Protein AF-A0A6G2J7N5-F1 (afdb_monomer_lite)

Secondary structure (DSSP, 8-state):
-HHHHGGGTEEEE-HHHHSSSS-TT-HHHHHHHHHHH-EEEEEGGGTEEEEE----SEEEEEEEE-TT-S-EEEEEEEEEEEES--TTHHHHHHHHHHHTTTSSSEEEEEE--GGGGTT--SSB-SSSB-HHHHHHHHH-SEEEE---TTSS--HHHHHHHHHHHHHHHHHTTT------TT--TTSTTPPPP-SSEEEHHHHHHHHHHHHHHTT-

pLDDT: mean 91.53, std 5.87, range [60.84, 97.69]

Radius of gyration: 18.11 Å; chains: 1; bounding box: 40×36×51 Å

Foldseek 3Di:
DCVQCVVVQKDKDFPDLLPDPQHPQGPVQSVVVLVQQWDWDQDVVVRDTDTDHQPAGIWIWHWDDDVPDPDTHIDTAETEHEDQAPPPVLVSLLVSLQRCVPPLHFREYEYQLNCLVPPARPAAEPVDGHPSVVSQQVRHQAYAHFHDPPPPDDPVVLVVVCNVVVVVCVVVQLDDPLDQSRHPCVRPRDYHDDNRYGHPSSVVSVSSVSVVVVVD

Sequence (216 aa):
MNAVLKKENILICSLREIDTARPIVGIEHKKDILKFIRVPFPNDCAQDYRLYMPDTNLFVLYKQGRHGSNVYRWLVLGIVSCKTSFHARETESTFWALVLKSYPMRVVMATEDKNRYKTRTELGTCEKPTAARHRLEAFMDRVYIIKKYGNGHNMMADISKFHDVFETMQSRGYRSQNTQIFDEWHTPTHAGYCNKIKPFDDLISDIMLWKLERTQ

Structure (mmCIF, N/CA/C/O backbone):
data_AF-A0A6G2J7N5-F1
#
_entry.id   AF-A0A6G2J7N5-F1
#
loop_
_atom_site.group_PDB
_atom_site.id
_atom_site.type_symbol
_atom_site.label_atom_id
_atom_site.label_alt_id
_atom_site.label_comp_id
_atom_site.label_asym_id
_atom_site.label_entity_id
_atom_site.label_seq_id
_atom_site.pdbx_PDB_ins_code
_atom_site.Cartn_x
_atom_site.Cartn_y
_atom_site.Cartn_z
_atom_site.occupancy
_atom_site.B_iso_or_equiv
_atom_site.auth_seq_id
_atom_site.auth_comp_id
_atom_site.auth_asym_id
_atom_site.auth_atom_id
_atom_site.pdbx_PDB_model_num
ATOM 1 N N . MET A 1 1 ? -1.769 10.676 -3.350 1.00 89.50 1 MET A N 1
ATOM 2 C CA . MET A 1 1 ? -2.796 9.930 -2.580 1.00 89.50 1 MET A CA 1
ATOM 3 C C . MET A 1 1 ? -3.589 10.811 -1.611 1.00 89.50 1 MET A C 1
ATOM 5 O O . MET A 1 1 ? -4.768 11.007 -1.861 1.00 89.50 1 MET A O 1
ATOM 9 N N . ASN A 1 2 ? -2.991 11.391 -0.554 1.00 94.38 2 ASN A N 1
ATOM 10 C CA . ASN A 1 2 ? -3.735 12.206 0.434 1.00 94.38 2 ASN A CA 1
ATOM 11 C C . ASN A 1 2 ? -4.523 13.390 -0.161 1.00 94.38 2 ASN A C 1
ATOM 13 O O . ASN A 1 2 ? -5.556 13.753 0.390 1.00 94.38 2 ASN A O 1
ATOM 17 N N . ALA A 1 3 ? -4.065 13.967 -1.279 1.00 91.38 3 ALA A N 1
ATOM 18 C CA . ALA A 1 3 ? -4.787 15.018 -2.007 1.00 91.38 3 ALA A CA 1
ATOM 19 C C . ALA A 1 3 ? -6.195 14.587 -2.470 1.00 91.38 3 ALA A C 1
ATOM 21 O O . ALA A 1 3 ? -7.098 15.411 -2.557 1.00 91.38 3 ALA A O 1
ATOM 22 N N . VAL A 1 4 ? -6.383 13.290 -2.719 1.00 91.69 4 VAL A N 1
ATOM 23 C CA . VAL A 1 4 ? -7.646 12.702 -3.180 1.00 91.69 4 VAL A CA 1
ATOM 24 C C . VAL A 1 4 ? -8.401 12.084 -1.999 1.00 91.69 4 VAL A C 1
ATOM 26 O O . VAL A 1 4 ? -9.552 12.415 -1.737 1.00 91.69 4 VAL A O 1
ATOM 29 N N . LEU A 1 5 ? -7.718 11.242 -1.220 1.00 94.19 5 LEU A N 1
ATOM 30 C CA . LEU A 1 5 ? -8.338 10.353 -0.231 1.00 94.19 5 LEU A CA 1
ATOM 31 C C . LEU A 1 5 ? -8.821 11.041 1.058 1.00 94.19 5 LEU A C 1
ATOM 33 O O . LEU A 1 5 ? -9.704 10.514 1.735 1.00 94.19 5 LEU A O 1
ATOM 37 N N . LYS A 1 6 ? -8.306 12.232 1.396 1.00 93.12 6 LYS A N 1
ATOM 38 C CA . LYS A 1 6 ? -8.742 12.956 2.605 1.00 93.12 6 LYS A CA 1
ATOM 39 C C . LYS A 1 6 ? -10.227 13.321 2.575 1.00 93.12 6 LYS A C 1
ATOM 41 O O . LYS A 1 6 ? -10.871 13.268 3.620 1.00 93.12 6 LYS A O 1
ATOM 46 N N . LYS A 1 7 ? -10.773 13.641 1.393 1.00 90.44 7 LYS A N 1
ATOM 47 C CA . LYS A 1 7 ? -12.211 13.916 1.203 1.00 90.44 7 LYS A CA 1
ATOM 48 C C . LYS A 1 7 ? -13.077 12.702 1.555 1.00 90.44 7 LYS A C 1
ATOM 50 O O . LYS A 1 7 ? -14.207 12.852 1.998 1.00 90.44 7 LYS A O 1
ATOM 55 N N . GLU A 1 8 ? -12.500 11.510 1.449 1.00 92.50 8 GLU A N 1
ATOM 56 C CA . GLU A 1 8 ? -13.139 10.231 1.742 1.00 92.50 8 GLU A CA 1
ATOM 57 C C . GLU A 1 8 ? -12.904 9.744 3.180 1.00 92.50 8 GLU A C 1
ATOM 59 O O . GLU A 1 8 ? -13.160 8.575 3.486 1.00 92.50 8 GLU A O 1
ATOM 64 N N . ASN A 1 9 ? -12.445 10.625 4.079 1.00 94.12 9 ASN A N 1
ATOM 65 C CA . ASN A 1 9 ? -12.070 10.303 5.460 1.00 94.12 9 ASN A CA 1
ATOM 66 C C . ASN A 1 9 ? -10.938 9.267 5.566 1.00 94.12 9 ASN A C 1
ATOM 68 O O . ASN A 1 9 ? -10.820 8.570 6.577 1.00 94.12 9 ASN A O 1
ATOM 72 N N . ILE A 1 10 ? -10.096 9.164 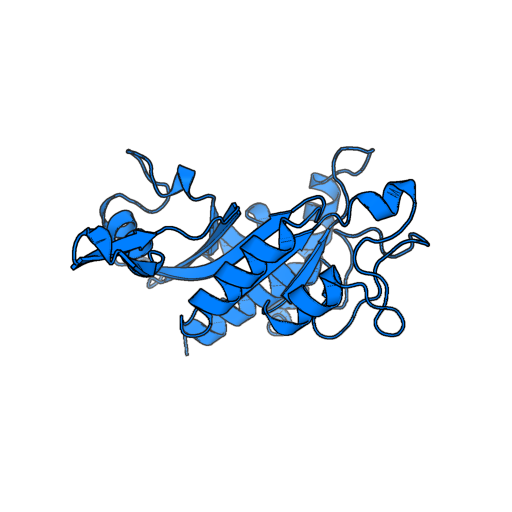4.536 1.00 96.31 10 ILE A N 1
ATOM 73 C CA . ILE A 1 10 ? -8.924 8.292 4.526 1.00 96.31 10 ILE A CA 1
ATOM 74 C C . ILE A 1 10 ? -7.661 9.142 4.657 1.00 96.31 10 ILE A C 1
ATOM 76 O O . ILE A 1 10 ? -7.478 10.150 3.972 1.00 96.31 10 ILE A O 1
ATOM 80 N N . LEU A 1 11 ? -6.771 8.713 5.541 1.00 96.75 11 LEU A N 1
ATOM 81 C CA . LEU A 1 11 ? -5.478 9.323 5.788 1.00 96.75 11 LEU A CA 1
ATOM 82 C C . LEU A 1 11 ? -4.382 8.291 5.548 1.00 96.75 11 LEU A C 1
ATOM 84 O O . LEU A 1 11 ? -4.391 7.222 6.149 1.00 96.75 11 LEU A O 1
ATOM 88 N N . ILE A 1 12 ? -3.414 8.640 4.709 1.00 96.44 12 ILE A N 1
ATOM 89 C CA . ILE A 1 12 ? -2.177 7.879 4.567 1.00 96.44 12 ILE A CA 1
ATOM 90 C C . ILE A 1 12 ? -1.072 8.604 5.322 1.00 96.44 12 ILE A C 1
ATOM 92 O O . ILE A 1 12 ? -0.819 9.780 5.052 1.00 96.44 12 ILE A O 1
ATOM 96 N N . CYS A 1 13 ? -0.415 7.924 6.253 1.00 95.38 13 CYS A N 1
ATOM 97 C CA . CYS A 1 13 ? 0.647 8.513 7.064 1.00 95.38 13 CYS A CA 1
ATOM 98 C C . CYS A 1 13 ? 1.715 7.484 7.438 1.00 95.38 13 CYS A C 1
ATOM 100 O O . CYS A 1 13 ? 1.483 6.277 7.442 1.00 95.38 13 CYS A O 1
ATOM 102 N N . SER A 1 14 ? 2.913 7.969 7.730 1.00 93.81 14 SER A N 1
ATOM 103 C CA . SER A 1 14 ? 4.022 7.161 8.224 1.00 93.81 14 SER A CA 1
ATOM 104 C C . SER A 1 14 ? 3.865 6.827 9.706 1.00 93.81 14 SER A C 1
ATOM 106 O O . SER A 1 14 ? 3.139 7.495 10.447 1.00 93.81 14 SER A O 1
ATOM 108 N N . LEU A 1 15 ? 4.634 5.839 10.176 1.00 90.19 15 LEU A N 1
ATOM 109 C CA . LEU A 1 15 ? 4.701 5.528 11.604 1.00 90.19 15 LEU A CA 1
ATOM 110 C C . LEU A 1 15 ? 5.101 6.747 12.442 1.00 90.19 15 LEU A C 1
ATOM 112 O O . LEU A 1 15 ? 4.556 6.940 13.518 1.00 90.19 15 LEU A O 1
ATOM 116 N N . ARG A 1 16 ? 6.011 7.596 11.950 1.00 90.94 16 ARG A N 1
ATOM 117 C CA . ARG A 1 16 ? 6.488 8.783 12.684 1.00 90.94 16 ARG A CA 1
ATOM 118 C C . ARG A 1 16 ? 5.379 9.805 12.938 1.00 90.94 16 ARG A C 1
ATOM 120 O O . ARG A 1 16 ? 5.390 10.484 13.958 1.00 90.94 16 ARG A O 1
ATOM 127 N N . GLU A 1 17 ? 4.417 9.908 12.026 1.00 92.81 17 GLU A N 1
ATOM 128 C CA . GLU A 1 17 ? 3.268 10.812 12.161 1.00 92.81 17 GLU A CA 1
ATOM 129 C C . GLU A 1 17 ? 2.210 10.278 13.142 1.00 92.81 17 GLU A C 1
ATOM 131 O O . GLU A 1 17 ? 1.428 11.053 13.702 1.00 92.81 17 GLU A O 1
ATOM 136 N N . ILE A 1 18 ? 2.194 8.962 13.373 1.00 91.56 18 ILE A N 1
ATOM 137 C CA . ILE A 1 18 ? 1.343 8.298 14.370 1.00 91.56 18 ILE A CA 1
ATOM 138 C C . ILE A 1 18 ? 2.050 8.256 15.730 1.00 91.56 18 ILE A C 1
ATOM 140 O O . ILE A 1 18 ? 1.441 8.524 16.763 1.00 91.56 18 ILE A O 1
ATOM 144 N N . ASP A 1 19 ? 3.342 7.939 15.755 1.00 90.12 19 ASP A N 1
ATOM 145 C CA . ASP A 1 19 ? 4.139 7.755 16.962 1.00 90.12 19 ASP A CA 1
ATOM 146 C C . ASP A 1 19 ? 4.927 9.010 17.344 1.00 90.12 19 ASP A C 1
ATOM 148 O O . ASP A 1 19 ? 6.145 9.019 17.481 1.00 90.12 19 ASP A O 1
ATOM 152 N N . THR A 1 20 ? 4.191 10.103 17.530 1.00 90.44 20 THR A N 1
ATOM 153 C CA . THR A 1 20 ? 4.721 11.378 18.026 1.00 90.44 20 THR A CA 1
ATOM 154 C C . THR A 1 20 ? 3.928 11.848 19.249 1.00 90.44 20 THR A C 1
ATOM 156 O O . THR A 1 20 ? 2.928 11.228 19.628 1.00 90.44 20 THR A O 1
ATOM 159 N N . ALA A 1 21 ? 4.385 12.923 19.897 1.00 79.44 21 ALA A N 1
ATOM 160 C CA . ALA A 1 21 ? 3.710 13.557 21.032 1.00 79.44 21 ALA A CA 1
ATOM 161 C C . ALA A 1 21 ? 2.388 14.236 20.628 1.00 79.44 21 ALA A C 1
ATOM 163 O O . ALA A 1 21 ? 1.471 14.341 21.438 1.00 79.44 21 ALA A O 1
ATOM 164 N N . ARG A 1 22 ? 2.276 14.677 19.368 1.00 88.00 22 ARG A N 1
ATOM 165 C CA . ARG A 1 22 ? 1.063 15.281 18.789 1.00 88.00 22 ARG A CA 1
ATOM 166 C C . ARG A 1 22 ? 0.649 14.518 17.528 1.00 88.00 22 ARG A C 1
ATOM 168 O O . ARG A 1 22 ? 0.921 14.981 16.422 1.00 88.00 22 ARG A O 1
ATOM 175 N N . PRO A 1 23 ? 0.086 13.309 17.679 1.00 89.62 23 PRO A N 1
ATOM 176 C CA . PRO A 1 23 ? -0.188 12.429 16.552 1.00 89.62 23 PRO A CA 1
ATOM 177 C C . PRO A 1 23 ? -1.324 12.971 15.687 1.00 89.62 23 PRO A C 1
ATOM 179 O O . PRO A 1 23 ? -2.323 13.474 16.205 1.00 89.62 23 PRO A O 1
ATOM 182 N N . ILE A 1 24 ? -1.212 12.798 14.369 1.00 89.62 24 ILE A N 1
ATOM 183 C CA . ILE A 1 24 ? -2.221 13.263 13.396 1.00 89.62 24 ILE A CA 1
ATOM 184 C C . ILE A 1 24 ? -3.606 12.625 13.609 1.00 89.62 24 ILE A C 1
ATOM 186 O O . ILE A 1 24 ? -4.628 13.161 13.187 1.00 89.62 24 ILE A O 1
ATOM 190 N N . VAL A 1 25 ? -3.636 11.484 14.296 1.00 89.69 25 VAL A N 1
ATOM 191 C CA . VAL A 1 25 ? -4.839 10.715 14.629 1.00 89.69 25 VAL A CA 1
ATOM 192 C C . VAL A 1 25 ? -5.454 11.082 15.983 1.00 89.69 25 VAL A C 1
ATOM 194 O O . VAL A 1 25 ? -6.547 10.609 16.275 1.00 89.69 25 VAL A O 1
ATOM 197 N N . GLY A 1 26 ? -4.795 11.917 16.794 1.00 89.75 26 GLY A N 1
ATOM 198 C CA . GLY A 1 26 ? -5.176 12.200 18.184 1.00 89.75 26 GLY A CA 1
ATOM 199 C C . GLY A 1 26 ? -4.561 11.221 19.196 1.00 89.75 26 GLY A C 1
ATOM 200 O O . GLY A 1 26 ? -4.294 10.061 18.881 1.00 89.75 26 GLY A O 1
ATOM 201 N N . ILE A 1 27 ? -4.289 11.705 20.415 1.00 88.62 27 ILE A N 1
ATOM 202 C CA . ILE A 1 27 ? -3.550 10.956 21.454 1.00 88.62 27 ILE A CA 1
ATOM 203 C C . ILE A 1 27 ? -4.297 9.690 21.880 1.00 88.62 27 ILE A C 1
ATOM 205 O O . ILE A 1 27 ? -3.678 8.633 21.993 1.00 88.62 27 ILE A O 1
ATOM 209 N N . GLU A 1 28 ? -5.613 9.782 22.065 1.00 87.00 28 GLU A N 1
ATOM 210 C CA . GLU A 1 28 ? -6.434 8.637 22.474 1.00 87.00 28 GLU A CA 1
ATOM 211 C C . GLU A 1 28 ? -6.383 7.514 21.430 1.00 87.00 28 GLU A C 1
ATOM 213 O O . GLU A 1 28 ? -6.066 6.369 21.744 1.00 87.00 28 GLU A O 1
ATOM 218 N N . HIS A 1 29 ? -6.557 7.857 20.153 1.00 91.19 29 HIS A N 1
ATOM 219 C CA . HIS A 1 29 ? -6.585 6.876 19.068 1.00 91.19 29 HIS A CA 1
ATOM 220 C C . HIS A 1 29 ? -5.214 6.289 18.719 1.00 91.19 29 HIS A C 1
ATOM 222 O O . HIS A 1 29 ? -5.135 5.174 18.199 1.00 91.19 29 HIS A O 1
ATOM 228 N N . LYS A 1 30 ? -4.120 7.009 19.008 1.00 92.94 30 LYS A N 1
ATOM 229 C CA . LYS A 1 30 ? -2.751 6.511 18.808 1.00 92.94 30 LYS A CA 1
ATOM 230 C C . LYS A 1 30 ? -2.557 5.160 19.496 1.00 92.94 30 LYS A C 1
ATOM 232 O O . LYS A 1 30 ? -1.994 4.251 18.889 1.00 92.94 30 LYS A O 1
ATOM 237 N N . LYS A 1 31 ? -3.011 5.020 20.746 1.00 91.38 31 LYS A N 1
ATOM 238 C CA . LYS A 1 31 ? -2.822 3.788 21.528 1.00 91.38 31 LYS A CA 1
ATOM 239 C C . LYS A 1 31 ? -3.490 2.591 20.857 1.00 91.38 31 LYS A C 1
ATOM 241 O O . LYS A 1 31 ? -2.851 1.549 20.725 1.00 91.38 31 LYS A O 1
ATOM 246 N N . ASP A 1 32 ? -4.718 2.764 20.380 1.00 92.06 32 ASP A N 1
ATOM 247 C CA . ASP A 1 32 ? -5.481 1.701 19.719 1.00 92.06 32 ASP A CA 1
ATOM 248 C C . ASP A 1 32 ? -4.833 1.269 18.403 1.00 92.06 32 ASP A C 1
ATOM 250 O O . ASP A 1 32 ? -4.672 0.074 18.152 1.00 92.06 32 ASP A O 1
ATOM 254 N N . ILE A 1 33 ? -4.386 2.235 17.593 1.00 93.06 33 ILE A N 1
ATOM 255 C CA . ILE A 1 33 ? -3.693 1.955 16.331 1.00 93.06 33 ILE A CA 1
ATOM 256 C C . ILE A 1 33 ? -2.387 1.202 16.596 1.00 93.06 33 ILE A C 1
ATOM 258 O O . ILE A 1 33 ? -2.155 0.161 15.986 1.00 93.06 33 ILE A O 1
ATOM 262 N N . LEU A 1 34 ? -1.552 1.689 17.523 1.00 92.06 34 LEU A N 1
ATOM 263 C CA . LEU A 1 34 ? -0.277 1.045 17.851 1.00 92.06 34 LEU A CA 1
ATOM 264 C C . LEU A 1 34 ? -0.480 -0.362 18.426 1.00 92.06 34 LEU A C 1
ATOM 266 O O . LEU A 1 34 ? 0.283 -1.268 18.101 1.00 92.06 34 LEU A O 1
ATOM 270 N N . LYS A 1 35 ? -1.509 -0.566 19.254 1.00 91.31 35 LYS A N 1
ATOM 271 C CA . LYS A 1 35 ? -1.860 -1.891 19.775 1.00 91.31 35 LYS A CA 1
ATOM 272 C C . LYS A 1 35 ? -2.298 -2.837 18.655 1.00 91.31 35 LYS A C 1
ATOM 274 O O . LYS A 1 35 ? -1.926 -4.002 18.687 1.00 91.31 35 LYS A O 1
ATOM 279 N N . PHE A 1 36 ? -3.057 -2.341 17.678 1.00 91.81 36 PHE A N 1
ATOM 280 C CA . PHE A 1 36 ? -3.539 -3.139 16.553 1.00 91.81 36 PHE A CA 1
ATOM 281 C C . PHE A 1 36 ? -2.419 -3.571 15.596 1.00 91.81 36 PHE A C 1
ATOM 283 O O . PHE A 1 36 ? -2.452 -4.689 15.102 1.00 91.81 36 PHE A O 1
ATOM 290 N N . ILE A 1 37 ? -1.438 -2.711 15.315 1.00 90.31 37 ILE A N 1
ATOM 291 C CA . ILE A 1 37 ? -0.392 -2.995 14.310 1.00 90.31 37 ILE A CA 1
ATOM 292 C C . ILE A 1 37 ? 0.829 -3.734 14.866 1.00 90.31 37 ILE A C 1
ATOM 294 O O . ILE A 1 37 ? 1.635 -4.242 14.090 1.00 90.31 37 ILE A O 1
ATOM 298 N N . ARG A 1 38 ? 1.000 -3.767 16.191 1.00 92.50 38 ARG A N 1
ATOM 299 C CA . ARG A 1 38 ? 2.105 -4.488 16.824 1.00 92.50 38 ARG A CA 1
ATOM 300 C C . ARG A 1 38 ? 1.862 -5.988 16.780 1.00 92.50 38 ARG A C 1
ATOM 302 O O . ARG A 1 38 ? 0.774 -6.465 17.098 1.00 92.50 38 ARG A O 1
ATOM 309 N N . VAL A 1 39 ? 2.913 -6.723 16.449 1.00 92.12 39 VAL A N 1
ATOM 310 C CA . VAL A 1 39 ? 2.894 -8.182 16.384 1.00 92.12 39 VAL A CA 1
ATOM 311 C C . VAL A 1 39 ? 3.722 -8.748 17.537 1.00 92.12 39 VAL A C 1
ATOM 313 O O . VAL A 1 39 ? 4.861 -8.311 17.725 1.00 92.12 39 VAL A O 1
ATOM 316 N N . PRO A 1 40 ? 3.191 -9.706 18.312 1.00 92.94 40 PRO A N 1
ATOM 317 C CA . PRO A 1 40 ? 3.973 -10.413 19.314 1.00 92.94 40 PRO A CA 1
ATOM 318 C C . PRO A 1 40 ? 4.919 -11.417 18.649 1.00 92.94 40 PRO A C 1
ATOM 320 O O . PRO A 1 40 ? 4.490 -12.263 17.869 1.00 92.94 40 PRO A O 1
ATOM 323 N N . PHE A 1 41 ? 6.196 -11.353 19.005 1.00 92.50 41 PHE A N 1
ATOM 324 C CA . PHE A 1 41 ? 7.192 -12.365 18.670 1.00 92.50 41 PHE A CA 1
ATOM 325 C C . PHE A 1 41 ? 7.719 -13.022 19.941 1.00 92.50 41 PHE A C 1
ATOM 327 O O . PHE A 1 41 ? 7.913 -12.319 20.940 1.00 92.50 41 PHE A O 1
ATOM 334 N N . PRO A 1 42 ? 7.955 -14.344 19.914 1.00 93.81 42 PRO A N 1
ATOM 335 C CA . PRO A 1 42 ? 8.567 -15.037 21.033 1.00 93.81 42 PRO A CA 1
ATOM 336 C C . PRO A 1 42 ? 9.981 -14.502 21.270 1.00 93.81 42 PRO A C 1
ATOM 338 O O . PRO A 1 42 ? 10.725 -14.204 20.333 1.00 93.81 42 PRO A O 1
ATOM 341 N N . ASN A 1 43 ? 10.336 -14.363 22.540 1.00 93.56 43 ASN A N 1
ATOM 342 C CA . ASN A 1 43 ? 11.666 -13.999 22.992 1.00 93.56 43 ASN A CA 1
ATOM 343 C C . ASN A 1 43 ? 12.122 -15.045 24.012 1.00 93.56 43 ASN A C 1
ATOM 345 O O . ASN A 1 43 ? 12.078 -14.842 25.228 1.00 93.56 43 ASN A O 1
ATOM 349 N N . ASP A 1 44 ? 12.557 -16.184 23.476 1.00 93.00 44 ASP A N 1
ATOM 350 C CA . ASP A 1 44 ? 12.859 -17.397 24.239 1.00 93.00 44 ASP A CA 1
ATOM 351 C C . ASP A 1 44 ? 13.876 -17.152 25.360 1.00 93.00 44 ASP A C 1
ATOM 353 O O . ASP A 1 44 ? 13.748 -17.708 26.449 1.00 93.00 44 ASP A O 1
ATOM 357 N N . CYS A 1 45 ? 14.842 -16.254 25.139 1.00 93.00 45 CYS A N 1
ATOM 358 C CA . CYS A 1 45 ? 15.857 -15.908 26.133 1.00 93.00 45 CYS A CA 1
ATOM 359 C C . CYS A 1 45 ? 15.278 -15.296 27.415 1.00 93.00 45 CYS A C 1
ATOM 361 O O . CYS A 1 45 ? 15.838 -15.512 28.485 1.00 93.00 45 CYS A O 1
ATOM 363 N N . ALA A 1 46 ? 14.193 -14.521 27.320 1.00 93.00 46 ALA A N 1
ATOM 364 C CA . ALA A 1 46 ? 13.528 -13.938 28.489 1.00 93.00 46 ALA A CA 1
ATOM 365 C C . ALA A 1 46 ? 12.224 -14.662 28.853 1.00 93.00 46 ALA A C 1
ATOM 367 O O . ALA A 1 46 ? 11.529 -14.222 29.765 1.00 93.00 46 ALA A O 1
ATOM 368 N N . GLN A 1 47 ? 11.897 -15.751 28.145 1.00 93.06 47 GLN A N 1
ATOM 369 C CA . GLN A 1 47 ? 10.656 -16.511 28.305 1.00 93.06 47 GLN A CA 1
ATOM 370 C C . GLN A 1 47 ? 9.395 -15.628 28.220 1.00 93.06 47 GLN A C 1
ATOM 372 O O . GLN A 1 47 ? 8.411 -15.858 28.922 1.00 93.06 47 GLN A O 1
ATOM 377 N N . ASP A 1 48 ? 9.424 -14.607 27.359 1.00 95.38 48 ASP A N 1
ATOM 378 C CA . ASP A 1 48 ? 8.327 -13.659 27.164 1.00 95.38 48 ASP A CA 1
ATOM 379 C C . ASP A 1 48 ? 8.025 -13.417 25.676 1.00 95.38 48 ASP A C 1
ATOM 381 O O . ASP A 1 48 ? 8.565 -14.072 24.780 1.00 95.38 48 ASP A O 1
ATOM 385 N N . TYR A 1 49 ? 7.114 -12.478 25.414 1.00 93.69 49 TYR A N 1
ATOM 386 C CA . TYR A 1 49 ? 6.825 -11.985 24.073 1.00 93.69 49 TYR A CA 1
ATOM 387 C C . TYR A 1 49 ? 7.200 -10.516 23.967 1.00 93.69 49 TYR A C 1
ATOM 389 O O . TYR A 1 49 ? 6.860 -9.701 24.828 1.00 93.69 49 TYR A O 1
ATOM 397 N N . ARG A 1 50 ? 7.815 -10.152 22.844 1.00 93.06 50 ARG A N 1
ATOM 398 C CA . ARG A 1 50 ? 8.101 -8.761 22.498 1.00 93.06 50 ARG A CA 1
ATOM 399 C C . ARG A 1 50 ? 7.210 -8.305 21.361 1.00 93.06 50 ARG A C 1
ATOM 401 O O . ARG A 1 50 ? 6.981 -9.026 20.396 1.00 93.06 50 ARG A O 1
ATOM 408 N N . LEU A 1 51 ? 6.700 -7.086 21.486 1.00 91.94 51 LEU A N 1
ATOM 409 C CA . LEU A 1 51 ? 5.865 -6.471 20.466 1.00 91.94 51 LEU A CA 1
ATOM 410 C C . LEU A 1 51 ? 6.742 -5.741 19.453 1.00 91.94 51 LEU A C 1
ATOM 412 O O . LEU A 1 51 ? 7.405 -4.763 19.798 1.00 91.94 51 LEU A O 1
ATOM 416 N N . TYR A 1 52 ? 6.694 -6.185 18.204 1.00 91.00 52 TYR A N 1
ATOM 417 C CA . TYR A 1 52 ? 7.412 -5.565 17.101 1.00 91.00 52 TYR A CA 1
ATOM 418 C C . TYR A 1 52 ? 6.466 -4.810 16.179 1.00 91.00 52 TYR A C 1
ATOM 420 O O . TYR A 1 52 ? 5.306 -5.178 15.983 1.00 91.00 52 TYR A O 1
ATOM 428 N N . MET A 1 53 ? 6.991 -3.727 15.621 1.00 87.88 53 MET A N 1
ATOM 429 C CA . MET A 1 53 ? 6.343 -2.966 14.567 1.00 87.88 53 MET A CA 1
ATOM 430 C C . MET A 1 53 ? 6.789 -3.517 13.216 1.00 87.88 53 MET A C 1
ATOM 432 O O . MET A 1 53 ? 7.980 -3.793 13.060 1.00 87.88 53 MET A O 1
ATOM 436 N N . PRO A 1 54 ? 5.885 -3.629 12.235 1.00 86.69 54 PRO A N 1
ATOM 437 C CA . PRO A 1 54 ? 6.290 -4.027 10.904 1.00 86.69 54 PRO A CA 1
ATOM 438 C C . PRO A 1 54 ? 7.167 -2.935 10.265 1.00 86.69 54 PRO A C 1
ATOM 440 O O . PRO A 1 54 ? 6.824 -1.749 10.350 1.00 86.69 54 PRO A O 1
ATOM 443 N N . ASP A 1 55 ? 8.283 -3.321 9.627 1.00 75.25 55 ASP A N 1
ATOM 444 C CA . ASP A 1 55 ? 9.152 -2.402 8.867 1.00 75.25 55 ASP A CA 1
ATOM 445 C C . ASP A 1 55 ? 8.402 -1.919 7.629 1.00 75.25 55 ASP A C 1
ATOM 447 O O . ASP A 1 55 ? 8.342 -2.574 6.584 1.00 75.25 55 ASP A O 1
ATOM 451 N N . THR A 1 56 ? 7.706 -0.803 7.800 1.00 70.81 56 THR A N 1
ATOM 452 C CA . THR A 1 56 ? 6.674 -0.354 6.878 1.00 70.81 56 THR A CA 1
ATOM 453 C C . THR A 1 56 ? 6.747 1.143 6.691 1.00 70.81 56 THR A C 1
ATOM 455 O O . THR A 1 56 ? 7.105 1.907 7.589 1.00 70.81 56 THR A O 1
ATOM 458 N N . ASN A 1 57 ? 6.427 1.571 5.474 1.00 78.81 57 ASN A N 1
ATOM 459 C CA . ASN A 1 57 ? 6.599 2.960 5.089 1.00 78.81 57 ASN A CA 1
ATOM 460 C C . ASN A 1 57 ? 5.358 3.789 5.418 1.00 78.81 57 ASN A C 1
ATOM 462 O O . ASN A 1 57 ? 5.497 4.882 5.968 1.00 78.81 57 ASN A O 1
ATOM 466 N N . LEU A 1 58 ? 4.162 3.287 5.092 1.00 95.62 58 LEU A N 1
ATOM 467 C CA . LEU A 1 58 ? 2.913 4.034 5.223 1.00 95.62 58 LEU A CA 1
ATOM 468 C C . LEU A 1 58 ? 1.759 3.145 5.703 1.00 95.62 58 LEU A C 1
ATOM 470 O O . LEU A 1 58 ? 1.599 2.013 5.252 1.00 95.62 58 LEU A O 1
ATOM 474 N N . PHE A 1 59 ? 0.908 3.710 6.552 1.00 95.88 59 PHE A N 1
ATOM 475 C CA . PHE A 1 59 ? -0.372 3.155 6.975 1.00 95.88 59 PHE A CA 1
ATOM 476 C C . PHE A 1 59 ? -1.509 3.856 6.241 1.00 95.88 59 PHE A C 1
ATOM 478 O O . PHE A 1 59 ? -1.473 5.072 6.054 1.00 95.88 59 PHE A O 1
ATOM 485 N N . VAL A 1 60 ? -2.535 3.095 5.869 1.00 97.38 60 VAL A N 1
ATOM 486 C CA . VAL A 1 60 ? -3.800 3.597 5.329 1.00 97.38 60 VAL A CA 1
ATOM 487 C C . VAL A 1 60 ? -4.843 3.519 6.433 1.00 97.38 60 VAL A C 1
ATOM 489 O O . VAL A 1 60 ? -5.251 2.431 6.844 1.00 97.38 60 VAL A O 1
ATOM 492 N N . LEU A 1 61 ? -5.267 4.678 6.924 1.00 96.88 61 LEU A N 1
ATOM 493 C CA . LEU A 1 61 ? -6.192 4.814 8.039 1.00 96.88 61 LEU A CA 1
ATOM 494 C C . LEU A 1 61 ? -7.526 5.375 7.557 1.00 96.88 61 LEU A C 1
ATOM 496 O O . LEU A 1 61 ? -7.560 6.332 6.790 1.00 96.88 61 LEU A O 1
ATOM 500 N N . TYR A 1 62 ? -8.627 4.824 8.048 1.00 96.25 62 TYR A N 1
ATOM 501 C CA . TYR A 1 62 ? -9.976 5.303 7.775 1.00 96.25 62 TYR A CA 1
ATOM 502 C C . TYR A 1 62 ? -10.618 5.836 9.051 1.00 96.25 62 TYR A C 1
ATOM 504 O O . TYR A 1 62 ? -10.753 5.114 10.041 1.00 96.25 62 TYR A O 1
ATOM 512 N N . LYS A 1 63 ? -11.018 7.108 9.023 1.00 94.44 63 LYS A N 1
ATOM 513 C CA . LYS A 1 63 ? -11.766 7.750 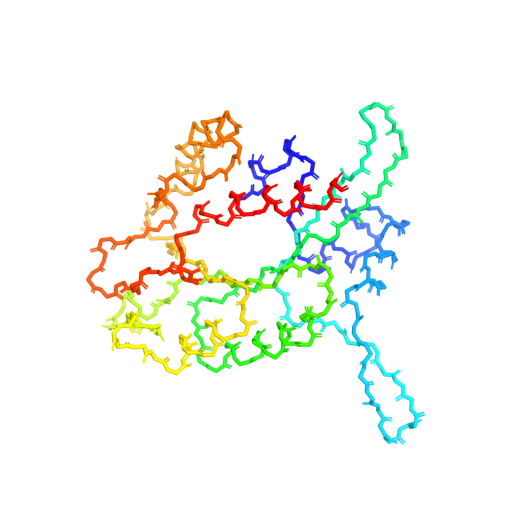10.100 1.00 94.44 63 LYS A CA 1
ATOM 514 C C . LYS A 1 63 ? -13.239 7.385 9.960 1.00 94.44 63 LYS A C 1
ATOM 516 O O . LYS A 1 63 ? -13.980 8.013 9.204 1.00 94.44 63 LYS A O 1
ATOM 521 N N . GLN A 1 64 ? -13.661 6.366 10.697 1.00 92.62 64 GLN A N 1
ATOM 522 C CA . GLN A 1 64 ? -15.053 5.949 10.748 1.00 92.62 64 GLN A CA 1
ATOM 523 C C . GLN A 1 64 ? -15.778 6.721 11.850 1.00 92.62 64 GLN A C 1
ATOM 525 O O . GLN A 1 64 ? -15.482 6.579 13.035 1.00 92.62 64 GLN A O 1
ATOM 530 N N . GLY A 1 65 ? -16.756 7.524 11.457 1.00 87.19 65 GLY A N 1
ATOM 531 C CA . GLY A 1 65 ? -17.622 8.258 12.367 1.00 87.19 65 GLY A CA 1
ATOM 532 C C . GLY A 1 65 ? -18.877 8.705 11.636 1.00 87.19 65 GLY A C 1
ATOM 533 O O . GLY A 1 65 ? -18.902 8.768 10.405 1.00 87.19 65 GLY A O 1
ATOM 534 N N . ARG A 1 66 ? -19.936 9.002 12.389 1.00 77.88 66 ARG A N 1
ATOM 535 C CA . ARG A 1 66 ? -21.150 9.577 11.807 1.00 77.88 66 ARG A CA 1
ATOM 536 C C . ARG A 1 66 ? -20.884 11.041 11.463 1.00 77.88 66 ARG A C 1
ATOM 538 O O . ARG A 1 66 ? -20.251 11.748 12.244 1.00 77.88 66 ARG A O 1
ATOM 545 N N . HIS A 1 67 ? -21.369 11.497 10.312 1.00 69.19 67 HIS A N 1
ATOM 546 C CA . HIS A 1 67 ? -21.250 12.902 9.926 1.00 69.19 67 HIS A CA 1
ATOM 547 C C . HIS A 1 67 ? -21.843 13.807 11.023 1.00 69.19 67 HIS A C 1
ATOM 549 O O . HIS A 1 67 ? -22.964 13.569 11.471 1.00 69.19 67 HIS A O 1
ATOM 555 N N . GLY A 1 68 ? -21.076 14.797 11.491 1.00 69.69 68 GLY A N 1
ATOM 556 C CA . GLY A 1 68 ? -21.465 15.691 12.592 1.00 69.69 68 GLY A CA 1
ATOM 557 C C . GLY A 1 68 ? -21.284 15.131 14.013 1.00 69.69 68 GLY A C 1
ATOM 558 O O . GLY A 1 68 ? -21.547 15.845 14.974 1.00 69.69 68 GLY A O 1
ATOM 559 N N . SER A 1 69 ? -20.819 13.887 14.172 1.00 78.69 69 SER A N 1
ATOM 560 C CA . SER A 1 69 ? -20.477 13.315 15.480 1.00 78.69 69 SER A CA 1
ATOM 561 C C . SER A 1 69 ? -19.019 13.589 15.842 1.00 78.69 69 SER A C 1
ATOM 563 O O . SER A 1 69 ? -18.115 13.374 15.033 1.00 78.69 69 SER A O 1
ATOM 565 N N . ASN A 1 70 ? -18.779 13.962 17.100 1.00 80.50 70 ASN A N 1
ATOM 566 C CA . ASN A 1 70 ? -17.429 14.017 17.672 1.00 80.50 70 ASN A CA 1
ATOM 567 C C . ASN A 1 70 ? -16.891 12.629 18.055 1.00 80.50 70 ASN A C 1
ATOM 569 O O . ASN A 1 70 ? -15.704 12.485 18.334 1.00 80.50 70 ASN A O 1
ATOM 573 N N . VAL A 1 71 ? -17.746 11.603 18.041 1.00 86.44 71 VAL A N 1
ATOM 574 C CA . VAL A 1 71 ? -17.362 10.213 18.291 1.00 86.44 71 VAL A CA 1
ATOM 575 C C . VAL A 1 71 ? -16.990 9.555 16.968 1.00 86.44 71 VAL A C 1
ATOM 577 O O . VAL A 1 71 ? -17.838 9.364 16.090 1.00 86.44 71 VAL A O 1
ATOM 580 N N . TYR A 1 72 ? -15.716 9.199 16.838 1.00 91.00 72 TYR A N 1
ATOM 581 C CA . TYR A 1 72 ? -15.169 8.472 15.700 1.00 91.00 72 TYR A CA 1
ATOM 582 C C . TYR A 1 72 ? -14.088 7.492 16.163 1.00 91.00 72 TYR A C 1
ATOM 584 O O . TYR A 1 72 ? -13.550 7.605 17.264 1.00 91.00 72 TYR A O 1
ATOM 592 N N . ARG A 1 73 ? -13.752 6.534 15.301 1.00 91.81 73 ARG A N 1
ATOM 593 C CA . ARG A 1 73 ? -12.612 5.631 15.471 1.00 91.81 73 ARG A CA 1
ATOM 594 C C . ARG A 1 73 ? -11.765 5.607 14.209 1.00 91.81 73 ARG A C 1
ATOM 596 O O . ARG A 1 73 ? -12.268 5.829 13.109 1.00 91.81 73 ARG A O 1
ATOM 603 N N . TRP A 1 74 ? -10.487 5.300 14.370 1.00 94.44 74 TRP A N 1
ATOM 604 C CA . TRP A 1 74 ? -9.594 5.040 13.250 1.00 94.44 74 TRP A CA 1
ATOM 605 C C . TRP A 1 74 ? -9.478 3.538 13.018 1.00 94.44 74 TRP A C 1
ATOM 607 O O . TRP A 1 74 ? -9.162 2.784 13.935 1.00 94.44 74 TRP A O 1
ATOM 617 N N . LEU A 1 75 ? -9.727 3.111 11.786 1.00 94.69 75 LEU A N 1
ATOM 618 C CA . LEU A 1 75 ? -9.500 1.745 11.333 1.00 94.69 75 LEU A CA 1
ATOM 619 C C . LEU A 1 75 ? -8.246 1.704 10.469 1.00 94.69 75 LEU A C 1
ATOM 621 O O . LEU A 1 75 ? -8.083 2.533 9.577 1.00 94.69 75 LEU A O 1
ATOM 625 N N . VAL A 1 76 ? -7.382 0.721 10.696 1.00 94.75 76 VAL A N 1
ATOM 626 C CA . VAL A 1 76 ? -6.251 0.455 9.803 1.00 94.75 76 VAL A CA 1
ATOM 627 C C . VAL A 1 76 ? -6.758 -0.411 8.653 1.00 94.75 76 VAL A C 1
ATOM 629 O O . VAL A 1 76 ? -7.128 -1.569 8.864 1.00 94.75 76 VAL A O 1
ATOM 632 N N . LEU A 1 77 ? -6.821 0.163 7.451 1.00 96.62 77 LEU A N 1
ATOM 633 C CA . LEU A 1 77 ? -7.251 -0.531 6.234 1.00 96.62 77 LEU A CA 1
ATOM 634 C C . LEU A 1 77 ? -6.116 -1.351 5.627 1.00 96.62 77 LEU A C 1
ATOM 636 O O . LEU A 1 77 ? -6.336 -2.456 5.137 1.00 96.62 77 LEU A O 1
ATOM 640 N N . GLY A 1 78 ? -4.899 -0.819 5.679 1.00 96.06 78 GLY A N 1
ATOM 641 C CA . GLY A 1 78 ? -3.752 -1.492 5.107 1.00 96.06 78 GLY A CA 1
ATOM 642 C C . GLY A 1 78 ? -2.433 -0.789 5.359 1.00 96.06 78 GLY A C 1
ATOM 643 O O . GLY A 1 78 ? -2.365 0.287 5.957 1.00 96.06 78 GLY A O 1
ATOM 644 N N . ILE A 1 79 ? -1.389 -1.432 4.870 1.00 96.06 79 ILE A N 1
ATOM 645 C CA . ILE A 1 79 ? -0.001 -1.018 4.934 1.00 96.06 79 ILE A CA 1
ATOM 646 C C . ILE A 1 79 ? 0.529 -0.974 3.507 1.00 96.06 79 ILE A C 1
ATOM 648 O O . ILE A 1 79 ? 0.361 -1.926 2.744 1.00 96.06 79 ILE A O 1
ATOM 652 N N . VAL A 1 80 ? 1.200 0.122 3.163 1.00 97.12 80 VAL A N 1
ATOM 653 C CA . VAL A 1 80 ? 1.901 0.281 1.890 1.00 97.12 80 VAL A CA 1
ATOM 654 C C . VAL A 1 80 ? 3.400 0.286 2.166 1.00 97.12 80 VAL A C 1
ATOM 656 O O . VAL A 1 80 ? 3.954 1.257 2.689 1.00 97.12 80 VAL A O 1
ATOM 659 N N . SER A 1 81 ? 4.066 -0.803 1.797 1.00 95.75 81 SER A N 1
ATOM 660 C CA . SER A 1 81 ? 5.525 -0.879 1.772 1.00 95.75 81 SER A CA 1
ATOM 661 C C . SER A 1 81 ? 6.037 -0.181 0.516 1.00 95.75 81 SER A C 1
ATOM 663 O O . SER A 1 81 ? 5.678 -0.549 -0.600 1.00 95.75 81 SER A O 1
ATOM 665 N N . CYS A 1 82 ? 6.872 0.840 0.684 1.00 94.31 82 CYS A N 1
ATOM 666 C CA . CYS A 1 82 ? 7.369 1.679 -0.403 1.00 94.31 82 CYS A CA 1
ATOM 667 C C . CYS A 1 82 ? 8.849 1.393 -0.634 1.00 94.31 82 CYS A C 1
ATOM 669 O O . CYS A 1 82 ? 9.692 1.739 0.198 1.00 94.31 82 CYS A O 1
ATOM 671 N N . LYS A 1 83 ? 9.190 0.783 -1.769 1.00 92.88 83 LYS A N 1
ATOM 672 C CA . LYS A 1 83 ? 10.582 0.452 -2.096 1.00 92.88 83 LYS A CA 1
ATOM 673 C C . LYS A 1 83 ? 10.886 0.897 -3.522 1.00 92.88 83 LYS A C 1
ATOM 675 O O . LYS A 1 83 ? 10.244 0.466 -4.470 1.00 92.88 83 LYS A O 1
ATOM 680 N N . THR A 1 84 ? 11.887 1.755 -3.681 1.00 92.44 84 THR A N 1
ATOM 681 C CA . THR A 1 84 ? 12.326 2.214 -5.009 1.00 92.44 84 THR A CA 1
ATOM 682 C C . THR A 1 84 ? 12.998 1.093 -5.807 1.00 92.44 84 THR A C 1
ATOM 684 O O . THR A 1 84 ? 12.792 0.997 -7.008 1.00 92.44 84 THR A O 1
ATOM 687 N N . SER A 1 85 ? 13.749 0.223 -5.131 1.00 90.00 85 SER A N 1
ATOM 688 C CA . SER A 1 85 ? 14.383 -0.987 -5.678 1.00 90.00 85 SER A CA 1
ATOM 689 C C . SER A 1 85 ? 14.378 -2.112 -4.645 1.00 90.00 85 SER A C 1
ATOM 691 O O . SER A 1 85 ? 14.226 -1.842 -3.446 1.00 90.00 85 SER A O 1
ATOM 693 N N . PHE A 1 86 ? 14.586 -3.357 -5.063 1.00 89.00 86 PHE A N 1
ATOM 694 C CA . PHE A 1 86 ? 14.427 -4.507 -4.179 1.00 89.00 86 PHE A CA 1
ATOM 695 C C . PHE A 1 86 ? 15.708 -4.857 -3.430 1.00 89.00 86 PHE A C 1
ATOM 697 O O . PHE A 1 86 ? 15.716 -4.682 -2.221 1.00 89.00 86 PHE A O 1
ATOM 704 N N . HIS A 1 87 ? 16.818 -5.221 -4.079 1.00 85.44 87 HIS A N 1
ATOM 705 C CA . HIS A 1 87 ? 18.089 -5.566 -3.396 1.00 85.44 87 HIS A CA 1
ATOM 706 C C . HIS A 1 87 ? 17.905 -6.395 -2.095 1.00 85.44 87 HIS A C 1
ATOM 708 O O . HIS A 1 87 ? 18.503 -6.073 -1.071 1.00 85.44 87 HIS A O 1
ATOM 714 N N . ALA A 1 88 ? 17.041 -7.417 -2.122 1.00 86.19 88 ALA A N 1
ATOM 715 C CA . ALA A 1 88 ? 16.616 -8.250 -0.986 1.00 86.19 88 ALA A CA 1
ATOM 716 C C . ALA A 1 88 ? 15.652 -7.601 0.037 1.00 86.19 88 ALA A C 1
ATOM 718 O O . ALA A 1 88 ? 15.072 -8.321 0.853 1.00 86.19 88 ALA A O 1
ATOM 719 N N . ARG A 1 89 ? 15.394 -6.287 -0.031 1.00 88.00 89 ARG A N 1
ATOM 720 C CA . ARG A 1 89 ? 14.421 -5.559 0.815 1.00 88.00 89 ARG A CA 1
ATOM 721 C C . ARG A 1 89 ? 12.969 -5.972 0.570 1.00 88.00 89 ARG A C 1
ATOM 723 O O . ARG A 1 89 ? 12.105 -5.692 1.401 1.00 88.00 89 ARG A O 1
ATOM 730 N N . GLU A 1 90 ? 12.680 -6.622 -0.557 1.00 92.75 90 GLU A N 1
ATOM 731 C CA . GLU A 1 90 ? 11.382 -7.250 -0.793 1.00 92.75 90 GLU A CA 1
ATOM 732 C C . GLU A 1 90 ? 11.128 -8.388 0.198 1.00 92.75 90 GLU A C 1
ATOM 734 O O . GLU A 1 90 ? 9.994 -8.559 0.631 1.00 92.75 90 GLU A O 1
ATOM 739 N N . THR A 1 91 ? 12.179 -9.100 0.623 1.00 93.94 91 THR A N 1
ATOM 740 C CA . THR A 1 91 ? 12.076 -10.245 1.541 1.00 93.94 91 THR A CA 1
ATOM 741 C C . THR A 1 91 ? 11.495 -9.825 2.887 1.00 93.94 91 THR A C 1
ATOM 743 O O . THR A 1 91 ? 10.544 -10.435 3.369 1.00 93.94 91 THR A O 1
ATOM 746 N N . GLU A 1 92 ? 12.003 -8.732 3.457 1.00 92.44 92 GLU A N 1
ATOM 747 C CA . GLU A 1 92 ? 11.490 -8.156 4.704 1.00 92.44 92 GLU A CA 1
ATOM 748 C C . GLU A 1 92 ? 10.022 -7.730 4.574 1.00 92.44 92 GLU A C 1
ATOM 750 O O . GLU A 1 92 ? 9.200 -8.028 5.438 1.00 92.44 92 GLU A O 1
ATOM 755 N N . SER A 1 93 ? 9.653 -7.107 3.451 1.00 94.25 93 SER A N 1
ATOM 756 C CA . SER A 1 93 ? 8.255 -6.724 3.211 1.00 94.25 93 SER A CA 1
ATOM 757 C C . SER A 1 93 ? 7.341 -7.946 3.090 1.00 94.25 93 SER A C 1
ATOM 759 O O . SER A 1 93 ? 6.243 -7.944 3.642 1.00 94.25 93 SER A O 1
ATOM 761 N N . THR A 1 94 ? 7.797 -9.007 2.416 1.00 95.69 94 THR A N 1
ATOM 762 C CA . THR A 1 94 ? 7.033 -10.258 2.292 1.00 95.69 94 THR A CA 1
ATOM 763 C C . THR A 1 94 ? 6.934 -11.024 3.605 1.00 95.69 94 THR A C 1
ATOM 765 O O . THR A 1 94 ? 5.904 -11.642 3.860 1.00 95.69 94 THR A O 1
ATOM 768 N N . PHE A 1 95 ? 7.952 -10.944 4.466 1.00 94.94 95 PHE A N 1
ATOM 769 C CA . PHE A 1 95 ? 7.889 -11.485 5.821 1.00 94.94 95 PHE A CA 1
ATOM 770 C C . PHE A 1 95 ? 6.770 -10.810 6.617 1.00 94.94 95 PHE A C 1
ATOM 772 O O . PHE A 1 95 ? 5.904 -11.494 7.158 1.00 94.94 95 PHE A O 1
ATOM 779 N N . TRP A 1 96 ? 6.723 -9.475 6.618 1.00 94.00 96 TRP A N 1
ATOM 780 C CA . TRP A 1 96 ? 5.661 -8.744 7.309 1.00 94.00 96 TRP A CA 1
ATOM 781 C C . TRP A 1 96 ? 4.278 -9.012 6.720 1.00 94.00 96 TRP A C 1
ATOM 783 O O . TRP A 1 96 ? 3.323 -9.170 7.475 1.00 94.00 96 TRP A O 1
ATOM 793 N N . ALA A 1 97 ? 4.161 -9.132 5.396 1.00 95.25 97 ALA A N 1
ATOM 794 C CA . ALA A 1 97 ? 2.902 -9.509 4.759 1.00 95.25 97 ALA A CA 1
ATOM 795 C C . ALA A 1 97 ? 2.427 -10.908 5.183 1.00 95.25 97 ALA A C 1
ATOM 797 O O . ALA A 1 97 ? 1.247 -11.096 5.469 1.00 95.25 97 ALA A O 1
ATOM 798 N N . LEU A 1 98 ? 3.345 -11.873 5.295 1.00 94.88 98 LEU A N 1
ATOM 799 C CA . LEU A 1 98 ? 3.032 -13.216 5.779 1.00 94.88 98 LEU A CA 1
ATOM 800 C C . LEU A 1 98 ? 2.577 -13.200 7.244 1.00 94.88 98 LEU A C 1
ATOM 802 O O . LEU A 1 98 ? 1.554 -13.796 7.573 1.00 94.88 98 LEU A O 1
ATOM 806 N N . VAL A 1 99 ? 3.312 -12.497 8.105 1.00 94.06 99 VAL A N 1
ATOM 807 C CA . VAL A 1 99 ? 3.010 -12.359 9.538 1.00 94.06 99 VAL A CA 1
ATOM 808 C C . VAL A 1 99 ? 1.648 -11.696 9.763 1.00 94.06 99 VAL A C 1
ATOM 810 O O . VAL A 1 99 ? 0.894 -12.096 10.646 1.00 94.06 99 VAL A O 1
ATOM 813 N N . LEU A 1 100 ? 1.307 -10.704 8.941 1.00 93.69 100 LEU A N 1
ATOM 814 C CA . LEU A 1 100 ? 0.066 -9.941 9.053 1.00 93.69 100 LEU A CA 1
ATOM 815 C C . LEU A 1 100 ? -1.099 -10.543 8.254 1.00 93.69 100 LEU A C 1
ATOM 817 O O . LEU A 1 100 ? -2.178 -9.958 8.232 1.00 93.69 100 LEU A O 1
ATOM 821 N N . LYS A 1 101 ? -0.934 -11.716 7.632 1.00 92.31 101 LYS A N 1
ATOM 822 C CA . LYS A 1 101 ? -1.943 -12.318 6.744 1.00 92.31 101 LYS A CA 1
ATOM 823 C C . LYS A 1 101 ? -3.286 -12.605 7.427 1.00 92.31 101 LYS A C 1
ATOM 825 O O . LYS A 1 101 ? -4.318 -12.613 6.764 1.00 92.31 101 LYS A O 1
ATOM 830 N N . SER A 1 102 ? -3.282 -12.854 8.738 1.00 90.69 102 SER A N 1
ATOM 831 C CA . SER A 1 102 ? -4.497 -13.071 9.538 1.00 90.69 102 SER A CA 1
ATOM 832 C C . SER A 1 102 ? -5.134 -11.779 10.054 1.00 90.69 102 SER A C 1
ATOM 834 O O . SER A 1 102 ? -6.228 -11.818 10.617 1.00 90.69 102 SER A O 1
ATOM 836 N N . TYR A 1 103 ? -4.462 -10.636 9.910 1.00 92.19 103 TYR A N 1
ATOM 837 C CA . TYR A 1 103 ? -5.009 -9.355 10.327 1.00 92.19 103 TYR A CA 1
ATOM 838 C C . TYR A 1 103 ? -6.020 -8.895 9.277 1.00 92.19 103 TYR A C 1
ATOM 840 O O . TYR A 1 103 ? -5.826 -9.121 8.084 1.00 92.19 103 TYR A O 1
ATOM 848 N N . PRO A 1 104 ? -7.084 -8.179 9.667 1.00 92.25 104 PRO A N 1
ATOM 849 C CA . PRO A 1 104 ? -8.110 -7.766 8.716 1.00 92.25 104 PRO A CA 1
ATOM 850 C C . PRO A 1 104 ? -7.639 -6.645 7.763 1.00 92.25 104 PRO A C 1
ATOM 852 O O . PRO A 1 104 ? -8.459 -5.982 7.134 1.00 92.25 104 PRO A O 1
ATOM 855 N N . MET A 1 105 ? -6.341 -6.351 7.674 1.00 92.94 105 MET A N 1
ATOM 856 C CA . MET A 1 105 ? -5.770 -5.272 6.865 1.00 92.94 105 MET A CA 1
ATOM 857 C C . MET A 1 105 ? -5.041 -5.826 5.640 1.00 92.94 105 MET A C 1
ATOM 859 O O . MET A 1 105 ? -4.584 -6.963 5.657 1.00 92.94 105 MET A O 1
ATOM 863 N N . ARG A 1 106 ? -4.897 -5.009 4.596 1.00 95.81 106 ARG A N 1
ATOM 864 C CA . ARG A 1 106 ? -4.115 -5.381 3.410 1.00 95.81 106 ARG A CA 1
ATOM 865 C C . ARG A 1 106 ? -2.655 -4.978 3.556 1.00 95.81 106 ARG A C 1
ATOM 867 O O . ARG A 1 106 ? -2.370 -3.894 4.059 1.00 95.81 106 ARG A O 1
ATOM 874 N N . VAL A 1 107 ? -1.734 -5.796 3.066 1.00 96.50 107 VAL A N 1
ATOM 875 C CA . VAL A 1 107 ? -0.307 -5.471 2.981 1.00 96.50 107 VAL A CA 1
ATOM 876 C C . VAL A 1 107 ? 0.111 -5.471 1.517 1.00 96.50 107 VAL A C 1
ATOM 878 O O . VAL A 1 107 ? 0.136 -6.501 0.841 1.00 96.50 107 VAL A O 1
ATOM 881 N N . VAL A 1 108 ? 0.430 -4.281 1.013 1.00 97.50 108 VAL A N 1
ATOM 882 C CA . VAL A 1 108 ? 0.723 -4.047 -0.404 1.00 97.50 108 VAL A CA 1
ATOM 883 C C . VAL A 1 108 ? 2.081 -3.391 -0.600 1.00 97.50 108 VAL A C 1
ATOM 885 O O . VAL A 1 108 ? 2.648 -2.792 0.314 1.00 97.50 108 VAL A O 1
ATOM 888 N N . MET A 1 109 ? 2.602 -3.488 -1.819 1.00 97.12 109 MET A N 1
ATOM 889 C CA . MET A 1 109 ? 3.842 -2.835 -2.217 1.00 97.12 109 MET A CA 1
ATOM 890 C C . MET A 1 109 ? 3.577 -1.702 -3.198 1.00 97.12 109 MET A C 1
ATOM 892 O O . MET A 1 109 ? 2.838 -1.897 -4.152 1.00 97.12 109 MET A O 1
ATOM 896 N N . ALA A 1 110 ? 4.240 -0.564 -3.029 1.00 96.94 110 ALA A N 1
ATOM 897 C CA . ALA A 1 110 ? 4.403 0.440 -4.074 1.00 96.94 110 ALA A CA 1
ATOM 898 C C . ALA A 1 110 ? 5.887 0.542 -4.445 1.00 96.94 110 ALA A C 1
ATOM 900 O O . ALA A 1 110 ? 6.746 0.680 -3.566 1.00 96.94 110 ALA A O 1
ATOM 901 N N . THR A 1 111 ? 6.201 0.462 -5.736 1.00 96.19 111 THR A N 1
ATOM 902 C CA . THR A 1 111 ? 7.585 0.433 -6.211 1.00 96.19 111 THR A CA 1
ATOM 903 C C . THR A 1 111 ? 7.806 1.252 -7.470 1.00 96.19 111 THR A C 1
ATOM 905 O O . THR A 1 111 ? 6.955 1.299 -8.354 1.00 96.19 111 THR A O 1
ATOM 908 N N . GLU A 1 112 ? 8.982 1.871 -7.556 1.00 94.88 112 GLU A N 1
ATOM 909 C CA . GLU A 1 112 ? 9.454 2.498 -8.792 1.00 94.88 112 GLU A CA 1
ATOM 910 C C . GLU A 1 112 ? 10.044 1.490 -9.778 1.00 94.88 112 GLU A C 1
ATOM 912 O O . GLU A 1 112 ? 10.277 1.853 -10.932 1.00 94.88 112 GLU A O 1
ATOM 917 N N . ASP A 1 113 ? 10.329 0.265 -9.312 1.00 94.25 113 ASP A N 1
ATOM 918 C CA . ASP A 1 113 ? 11.088 -0.743 -10.049 1.00 94.25 113 ASP A CA 1
ATOM 919 C C . ASP A 1 113 ? 12.340 -0.124 -10.698 1.00 94.25 113 ASP A C 1
ATOM 921 O O . ASP A 1 113 ? 12.547 -0.167 -11.909 1.00 94.25 113 ASP A O 1
ATOM 925 N N . LYS A 1 114 ? 13.134 0.585 -9.885 1.00 92.06 114 LYS A N 1
ATOM 926 C CA . LYS A 1 114 ? 14.082 1.617 -10.334 1.00 92.06 114 LYS A CA 1
ATOM 927 C C . LYS A 1 114 ? 15.065 1.147 -11.406 1.00 92.06 114 LYS A C 1
ATOM 929 O O . LYS A 1 114 ? 15.490 1.971 -12.222 1.00 92.06 114 LYS A O 1
ATOM 934 N N . ASN A 1 115 ? 15.450 -0.130 -11.430 1.00 91.44 115 ASN A N 1
ATOM 935 C CA . 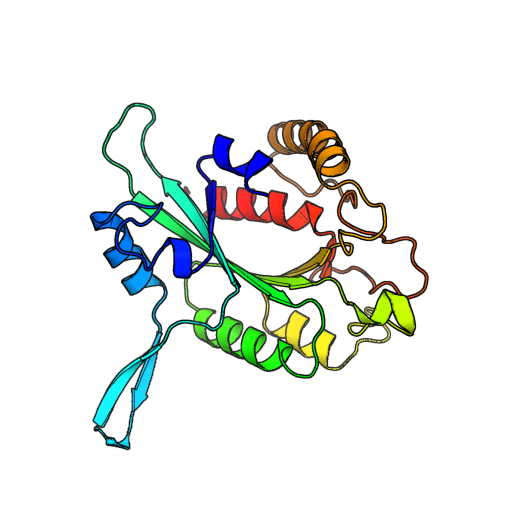ASN A 1 115 ? 16.368 -0.631 -12.458 1.00 91.44 115 ASN A CA 1
ATOM 936 C C . ASN A 1 115 ? 15.760 -0.635 -13.869 1.00 91.44 115 ASN A C 1
ATOM 938 O O . ASN A 1 115 ? 16.533 -0.614 -14.835 1.00 91.44 115 ASN A O 1
ATOM 942 N N . ARG A 1 116 ? 14.427 -0.549 -14.015 1.00 91.31 116 ARG A N 1
ATOM 943 C CA . ARG A 1 116 ? 13.766 -0.393 -15.321 1.00 91.31 116 ARG A CA 1
ATOM 944 C C . ARG A 1 116 ? 14.278 0.824 -16.085 1.00 91.31 116 ARG A C 1
ATOM 946 O O . ARG A 1 116 ? 14.442 0.760 -17.293 1.00 91.31 116 ARG A O 1
ATOM 953 N N . TYR A 1 117 ? 14.662 1.889 -15.388 1.00 88.88 117 TYR A N 1
ATOM 954 C CA . TYR A 1 117 ? 15.199 3.105 -16.007 1.00 88.88 117 TYR A CA 1
ATOM 955 C C . TYR A 1 117 ? 16.666 3.014 -16.439 1.00 88.88 117 TYR A C 1
ATOM 957 O O . TYR A 1 117 ? 17.204 3.982 -16.971 1.00 88.88 117 TYR A O 1
ATOM 965 N N . LYS A 1 118 ? 17.348 1.900 -16.155 1.00 87.75 118 LYS A N 1
ATOM 966 C CA . LYS A 1 118 ? 18.779 1.736 -16.439 1.00 87.75 1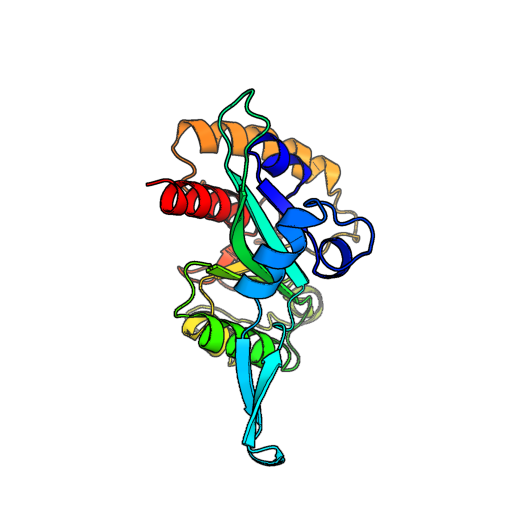18 LYS A CA 1
ATOM 967 C C . LYS A 1 118 ? 19.068 0.540 -17.327 1.00 87.75 118 LYS A C 1
ATOM 969 O O . LYS A 1 118 ? 19.848 0.656 -18.261 1.00 87.75 118 LYS A O 1
ATOM 974 N N . THR A 1 119 ? 18.509 -0.616 -16.986 1.00 88.38 119 THR A N 1
ATOM 975 C CA . THR A 1 119 ? 18.901 -1.887 -17.602 1.00 88.38 119 THR A CA 1
ATOM 976 C C . THR A 1 119 ? 17.703 -2.790 -17.843 1.00 88.38 119 THR A C 1
ATOM 978 O O . THR A 1 119 ? 17.435 -3.164 -18.979 1.00 88.38 119 THR A O 1
ATOM 981 N N . ARG A 1 120 ? 16.984 -3.159 -16.781 1.00 91.69 120 ARG A N 1
ATOM 982 C CA . ARG A 1 120 ? 15.856 -4.092 -16.817 1.00 91.69 120 ARG A CA 1
ATOM 983 C C . ARG A 1 120 ? 14.977 -3.917 -15.588 1.00 91.69 120 ARG A C 1
ATOM 985 O O . ARG A 1 120 ? 15.472 -3.519 -14.535 1.00 91.69 120 ARG A O 1
ATOM 992 N N . THR A 1 121 ? 13.713 -4.296 -15.710 1.00 93.81 121 THR A N 1
ATOM 993 C CA . THR A 1 121 ? 12.832 -4.495 -14.556 1.00 93.81 121 THR A CA 1
ATOM 994 C C . THR A 1 121 ? 13.430 -5.503 -13.563 1.00 93.81 121 THR A C 1
ATOM 996 O O . THR A 1 121 ? 14.030 -6.514 -13.942 1.00 93.81 121 THR A O 1
ATOM 999 N N . GLU A 1 122 ? 13.257 -5.229 -12.274 1.00 95.25 122 GLU A N 1
ATOM 1000 C CA . GLU A 1 122 ? 13.561 -6.133 -11.165 1.00 95.25 122 GLU A CA 1
ATOM 1001 C C . GLU A 1 122 ? 12.456 -7.178 -10.952 1.00 95.25 122 GLU A C 1
ATOM 1003 O O . GLU A 1 122 ? 12.670 -8.141 -10.217 1.00 95.25 122 GLU A O 1
ATOM 1008 N N . LEU A 1 123 ? 11.296 -7.020 -11.595 1.00 96.31 123 LEU A N 1
ATOM 1009 C CA . LEU A 1 123 ? 10.123 -7.893 -11.486 1.00 96.31 123 LEU A CA 1
ATOM 1010 C C . LEU A 1 123 ? 9.962 -8.823 -12.699 1.00 96.31 123 LEU A C 1
ATOM 1012 O O . LEU A 1 123 ? 9.524 -9.963 -12.545 1.00 96.31 123 LEU A O 1
ATOM 1016 N N . GLY A 1 124 ? 10.332 -8.380 -13.901 1.00 95.31 124 GLY A N 1
ATOM 1017 C CA . GLY A 1 124 ? 10.113 -9.160 -15.125 1.00 95.31 124 GLY A CA 1
ATOM 1018 C C . GLY A 1 124 ? 8.641 -9.189 -15.554 1.00 95.31 124 GLY A C 1
ATOM 1019 O O . GLY A 1 124 ? 7.850 -8.317 -15.187 1.00 95.31 124 GLY A O 1
ATOM 1020 N N . THR A 1 125 ? 8.252 -10.202 -16.328 1.00 95.44 125 THR A N 1
ATOM 1021 C CA . THR A 1 125 ? 6.870 -10.398 -16.818 1.00 95.44 125 THR A CA 1
ATOM 1022 C C . THR A 1 125 ? 6.214 -11.618 -16.167 1.00 95.44 125 THR A C 1
ATOM 1024 O O . THR A 1 125 ? 6.844 -12.295 -15.357 1.00 95.44 125 THR A O 1
ATOM 1027 N N . CYS A 1 126 ? 4.949 -11.901 -16.492 1.00 93.38 126 CYS A N 1
ATOM 1028 C CA . CYS A 1 126 ? 4.270 -13.120 -16.037 1.00 93.38 126 CYS A CA 1
ATOM 1029 C C . CYS A 1 126 ? 4.950 -14.387 -16.569 1.00 93.38 126 CYS 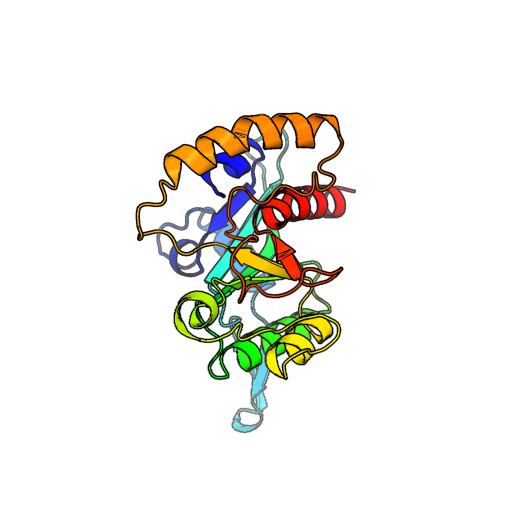A C 1
ATOM 1031 O O . CYS A 1 126 ? 5.030 -15.393 -15.876 1.00 93.38 126 CYS A O 1
ATOM 1033 N N . GLU A 1 127 ? 5.440 -14.327 -17.806 1.00 94.69 127 GLU A N 1
ATOM 1034 C CA . GLU A 1 127 ? 6.066 -15.439 -18.522 1.00 94.69 127 GLU A CA 1
ATOM 1035 C C . GLU A 1 127 ? 7.528 -15.617 -18.107 1.00 94.69 127 GLU A C 1
ATOM 1037 O O . GLU A 1 127 ? 8.064 -16.722 -18.151 1.00 94.69 127 GLU A O 1
ATOM 1042 N N . LYS A 1 128 ? 8.188 -14.518 -17.720 1.00 95.88 128 LYS A N 1
ATOM 1043 C CA . LYS A 1 128 ? 9.581 -14.495 -17.259 1.00 95.88 128 LYS A CA 1
ATOM 1044 C C . LYS A 1 128 ? 9.695 -13.737 -15.929 1.00 95.88 128 LYS A C 1
ATOM 1046 O O . LYS A 1 128 ? 10.276 -12.645 -15.898 1.00 95.88 128 LYS A O 1
ATOM 1051 N N . PRO A 1 129 ? 9.123 -14.280 -14.841 1.00 96.50 129 PRO A N 1
ATOM 1052 C CA . PRO A 1 129 ? 9.157 -13.648 -13.530 1.00 96.50 129 PRO A CA 1
ATOM 1053 C C . PRO A 1 129 ? 10.549 -13.739 -12.903 1.00 96.50 129 PRO A C 1
ATOM 1055 O O . PRO A 1 129 ? 11.266 -14.731 -13.046 1.00 96.50 129 PRO A O 1
ATOM 1058 N N . THR A 1 130 ? 10.939 -12.704 -12.164 1.00 96.31 130 THR A N 1
ATOM 1059 C CA . THR A 1 130 ? 12.122 -12.768 -11.298 1.00 96.31 130 THR A CA 1
ATOM 1060 C C . THR A 1 130 ? 11.782 -13.415 -9.954 1.00 96.31 130 THR A C 1
ATOM 1062 O O . THR A 1 130 ? 10.619 -13.539 -9.566 1.00 96.31 130 THR A O 1
ATOM 1065 N N . ALA A 1 131 ? 12.810 -13.765 -9.175 1.00 95.56 131 ALA A N 1
ATOM 1066 C CA . ALA A 1 131 ? 12.617 -14.225 -7.799 1.00 95.56 131 ALA A CA 1
ATOM 1067 C C . ALA A 1 131 ? 11.876 -13.189 -6.929 1.00 95.56 131 ALA A C 1
ATOM 1069 O O . ALA A 1 131 ? 11.047 -13.564 -6.102 1.00 95.56 131 ALA A O 1
ATOM 1070 N N . ALA A 1 132 ? 12.136 -11.892 -7.139 1.00 96.12 132 ALA A N 1
ATOM 1071 C CA . ALA A 1 132 ? 11.434 -10.822 -6.434 1.00 96.12 132 ALA A CA 1
ATOM 1072 C C . ALA A 1 132 ? 9.938 -10.823 -6.778 1.00 96.12 132 ALA A C 1
ATOM 1074 O O . ALA A 1 132 ? 9.106 -10.814 -5.871 1.00 96.12 132 ALA A O 1
ATOM 1075 N N . ARG A 1 133 ? 9.587 -10.928 -8.068 1.00 97.19 133 ARG A N 1
ATOM 1076 C CA . ARG A 1 133 ? 8.191 -11.043 -8.507 1.00 97.19 133 ARG A CA 1
ATOM 1077 C C . ARG A 1 133 ? 7.496 -12.253 -7.897 1.00 97.19 133 ARG A C 1
ATOM 1079 O O . ARG A 1 133 ? 6.435 -12.078 -7.311 1.00 97.19 133 ARG A O 1
ATOM 1086 N N . HIS A 1 134 ? 8.112 -13.433 -7.942 1.00 96.19 134 HIS A N 1
ATOM 1087 C CA . HIS A 1 134 ? 7.530 -14.635 -7.338 1.00 96.19 134 HIS A CA 1
ATOM 1088 C C . HIS A 1 134 ? 7.211 -14.463 -5.850 1.00 96.19 134 HIS A C 1
ATOM 1090 O O . HIS A 1 134 ? 6.110 -14.797 -5.418 1.00 96.19 134 HIS A O 1
ATOM 1096 N N . ARG A 1 135 ? 8.144 -13.913 -5.061 1.00 96.19 135 ARG A N 1
ATOM 1097 C CA . ARG A 1 135 ? 7.914 -13.667 -3.627 1.00 96.19 135 ARG A CA 1
ATOM 1098 C C . ARG A 1 135 ? 6.782 -12.669 -3.411 1.00 96.19 135 ARG A C 1
ATOM 1100 O O . ARG A 1 135 ? 5.895 -12.906 -2.596 1.00 96.19 135 ARG A O 1
ATOM 1107 N N . LEU A 1 136 ? 6.800 -11.560 -4.145 1.00 97.12 136 LEU A N 1
ATOM 1108 C CA . LEU A 1 136 ? 5.799 -10.513 -3.991 1.00 97.12 136 LEU A CA 1
ATOM 1109 C C . LEU A 1 136 ? 4.397 -10.995 -4.382 1.00 97.12 136 LEU A C 1
ATOM 1111 O O . LEU A 1 136 ? 3.450 -10.740 -3.645 1.00 97.12 136 LEU A O 1
ATOM 1115 N N . GLU A 1 137 ? 4.257 -11.725 -5.489 1.00 97.06 137 GLU A N 1
ATOM 1116 C CA . GLU A 1 137 ? 2.970 -12.284 -5.919 1.00 97.06 137 GLU A CA 1
ATOM 1117 C C . GLU A 1 137 ? 2.438 -13.349 -4.943 1.00 97.06 137 GLU A C 1
ATOM 1119 O O . GLU A 1 137 ? 1.221 -13.453 -4.764 1.00 97.06 137 GLU A O 1
ATOM 1124 N N . ALA A 1 138 ? 3.331 -14.103 -4.290 1.00 96.00 138 ALA A N 1
ATOM 1125 C CA . ALA A 1 138 ? 2.967 -15.141 -3.327 1.00 96.00 138 ALA A CA 1
ATOM 1126 C C . ALA A 1 138 ? 2.515 -14.587 -1.965 1.00 96.00 138 ALA A C 1
ATOM 1128 O O . ALA A 1 138 ? 1.595 -15.139 -1.355 1.00 96.00 138 ALA A O 1
ATOM 1129 N N . PHE A 1 139 ? 3.159 -13.522 -1.475 1.00 96.31 139 PHE A N 1
ATOM 1130 C CA . PHE A 1 139 ? 2.983 -13.067 -0.090 1.00 96.31 139 PHE A CA 1
ATOM 1131 C C . PHE A 1 139 ? 2.285 -11.715 0.059 1.00 96.31 139 PHE A C 1
ATOM 1133 O O . PHE A 1 139 ? 1.633 -11.505 1.077 1.00 96.31 139 PHE A O 1
ATOM 1140 N N . MET A 1 140 ? 2.380 -10.812 -0.921 1.00 96.44 140 MET A N 1
ATOM 1141 C CA . MET A 1 140 ? 1.699 -9.514 -0.853 1.00 96.44 140 MET A CA 1
ATOM 1142 C C . MET A 1 140 ? 0.267 -9.620 -1.396 1.00 96.44 140 MET A C 1
ATOM 1144 O O . MET A 1 140 ? -0.039 -10.402 -2.309 1.00 96.44 140 MET A O 1
ATOM 1148 N N . ASP A 1 141 ? -0.625 -8.763 -0.899 1.00 96.81 141 ASP A N 1
ATOM 1149 C CA . ASP A 1 141 ? -1.974 -8.656 -1.457 1.00 96.81 141 ASP A CA 1
ATOM 1150 C C . ASP A 1 141 ? -1.922 -8.132 -2.898 1.00 96.81 141 ASP A C 1
ATOM 1152 O O . ASP A 1 141 ? -2.539 -8.718 -3.796 1.00 96.81 141 ASP A O 1
ATOM 1156 N N . ARG A 1 142 ? -1.126 -7.076 -3.119 1.00 97.00 142 ARG A N 1
ATOM 1157 C CA . ARG A 1 142 ? -0.893 -6.401 -4.406 1.00 97.00 142 ARG A CA 1
ATOM 1158 C C . ARG A 1 142 ? 0.490 -5.746 -4.456 1.00 97.00 142 ARG A C 1
ATOM 1160 O O . ARG A 1 142 ? 1.050 -5.362 -3.428 1.00 97.00 142 ARG A O 1
ATOM 1167 N N . VAL A 1 143 ? 0.990 -5.547 -5.671 1.00 97.69 143 VAL A N 1
ATOM 1168 C CA . VAL A 1 143 ? 2.159 -4.727 -6.003 1.00 97.69 143 VAL A CA 1
ATOM 1169 C C . VAL A 1 143 ? 1.726 -3.659 -6.996 1.00 97.69 143 VAL A C 1
ATOM 1171 O O . VAL A 1 143 ? 1.090 -3.960 -8.002 1.00 97.69 143 VAL A O 1
ATOM 1174 N N . TYR A 1 144 ? 2.106 -2.420 -6.730 1.00 97.69 144 TYR A N 1
ATOM 1175 C CA . TYR A 1 144 ? 1.765 -1.259 -7.529 1.00 97.69 144 TYR A CA 1
ATOM 1176 C C . TYR A 1 144 ? 3.023 -0.612 -8.082 1.00 97.69 144 TYR A C 1
ATOM 1178 O O . TYR A 1 144 ? 3.955 -0.313 -7.331 1.00 97.69 144 TYR A O 1
ATOM 1186 N N . ILE A 1 145 ? 3.036 -0.376 -9.387 1.00 96.88 145 ILE A N 1
ATOM 1187 C CA . ILE A 1 145 ? 4.150 0.268 -10.074 1.00 96.88 145 ILE A CA 1
ATOM 1188 C C . ILE A 1 145 ? 3.845 1.753 -10.217 1.00 96.88 145 ILE A C 1
ATOM 1190 O O . ILE A 1 145 ? 2.805 2.133 -10.756 1.00 96.88 145 ILE A O 1
ATOM 1194 N N . ILE A 1 146 ? 4.759 2.584 -9.725 1.00 95.75 146 ILE A N 1
ATOM 1195 C CA . ILE A 1 146 ? 4.697 4.040 -9.823 1.00 95.75 146 ILE A CA 1
ATOM 1196 C C . ILE A 1 146 ? 5.911 4.557 -10.589 1.00 95.75 146 ILE A C 1
ATOM 1198 O O . ILE A 1 146 ? 7.020 4.043 -10.451 1.00 95.75 146 ILE A O 1
ATOM 1202 N N . LYS A 1 147 ? 5.735 5.590 -11.406 1.00 94.62 147 LYS A N 1
ATOM 1203 C CA . LYS A 1 147 ? 6.858 6.271 -12.048 1.00 94.62 147 LYS A CA 1
ATOM 1204 C C . LYS A 1 147 ? 7.695 7.059 -11.050 1.00 94.62 147 LYS A C 1
ATOM 1206 O O . LYS A 1 147 ? 7.213 7.514 -10.011 1.00 94.62 147 LYS A O 1
ATOM 1211 N N . LYS A 1 148 ? 8.963 7.254 -11.396 1.00 91.75 148 LYS A N 1
ATOM 1212 C CA . LYS A 1 148 ? 9.886 8.052 -10.596 1.00 91.75 148 LYS A CA 1
ATOM 1213 C C . LYS A 1 148 ? 9.583 9.542 -10.768 1.00 91.75 148 LYS A C 1
ATOM 1215 O O . LYS A 1 148 ? 9.819 10.122 -11.826 1.00 91.75 148 LYS A O 1
ATOM 1220 N N . TYR A 1 149 ? 9.144 10.199 -9.700 1.00 88.50 149 TYR A N 1
ATOM 1221 C CA . TYR A 1 149 ? 8.984 11.654 -9.688 1.00 88.50 149 TYR A CA 1
ATOM 1222 C C . TYR A 1 149 ? 10.334 12.364 -9.480 1.00 88.50 149 TYR A C 1
ATOM 1224 O O . TYR A 1 149 ? 11.184 11.894 -8.727 1.00 88.50 149 TYR A O 1
ATOM 1232 N N . GLY A 1 150 ? 10.549 13.487 -10.176 1.00 78.44 150 GLY A N 1
ATOM 1233 C CA . GLY A 1 150 ? 11.804 14.262 -10.142 1.00 78.44 150 GLY A CA 1
ATOM 1234 C C . GLY A 1 150 ? 12.572 14.346 -11.471 1.00 78.44 150 GLY A C 1
ATOM 1235 O O . GLY A 1 150 ? 13.516 15.121 -11.563 1.00 78.44 150 GLY A O 1
ATOM 1236 N N . ASN A 1 151 ? 12.152 13.616 -12.513 1.00 67.19 151 ASN A N 1
ATOM 1237 C CA . ASN A 1 151 ? 12.730 13.659 -13.868 1.00 67.19 151 ASN A CA 1
ATOM 1238 C C . ASN A 1 151 ? 11.813 14.420 -14.858 1.00 67.19 151 ASN A C 1
ATOM 1240 O O . ASN A 1 151 ? 11.378 13.867 -15.860 1.00 67.19 151 ASN A O 1
ATOM 1244 N N . GLY A 1 152 ? 11.419 15.659 -14.551 1.00 79.94 152 GLY A N 1
ATOM 1245 C CA . GLY A 1 152 ? 10.511 16.440 -15.414 1.00 79.94 152 GLY A CA 1
ATOM 1246 C C . GLY A 1 152 ? 9.029 16.031 -15.353 1.00 79.94 152 GLY A C 1
ATOM 1247 O O . GLY A 1 152 ? 8.174 16.749 -15.866 1.00 79.94 152 GLY A O 1
ATOM 1248 N N . HIS A 1 153 ? 8.689 14.934 -14.669 1.00 89.12 153 HIS A N 1
ATOM 1249 C CA . HIS A 1 153 ? 7.297 14.603 -14.363 1.00 89.12 153 HIS A CA 1
ATOM 1250 C C . HIS A 1 153 ? 6.715 15.558 -13.322 1.00 89.12 153 HIS A C 1
ATOM 1252 O O . HIS A 1 153 ? 7.283 15.757 -12.245 1.00 89.12 153 HIS A O 1
ATOM 1258 N N . ASN A 1 154 ? 5.536 16.095 -13.625 1.00 92.00 154 ASN A N 1
ATOM 1259 C CA . ASN A 1 154 ? 4.821 17.004 -12.748 1.00 92.00 154 ASN A CA 1
ATOM 1260 C C . ASN A 1 154 ? 3.752 16.243 -11.951 1.00 92.00 154 ASN A C 1
ATOM 1262 O O . ASN A 1 154 ? 2.667 15.952 -12.452 1.00 92.00 154 ASN A O 1
ATOM 1266 N N . MET A 1 155 ? 4.060 15.968 -10.681 1.00 92.88 155 MET A N 1
ATOM 1267 C CA . MET A 1 155 ? 3.145 15.286 -9.762 1.00 92.88 155 MET A CA 1
ATOM 1268 C C . MET A 1 155 ? 1.810 16.017 -9.610 1.00 92.88 155 MET A C 1
ATOM 1270 O O . MET A 1 155 ? 0.770 15.372 -9.547 1.00 92.88 155 MET A O 1
ATOM 1274 N N . MET A 1 156 ? 1.818 17.351 -9.577 1.00 92.31 156 MET A N 1
ATOM 1275 C CA . MET A 1 156 ? 0.589 18.132 -9.430 1.00 92.31 156 MET A CA 1
ATOM 1276 C C . MET A 1 156 ? -0.294 18.034 -10.673 1.00 92.31 156 MET A C 1
ATOM 1278 O O . MET A 1 156 ? -1.509 17.906 -10.543 1.00 92.31 156 MET A O 1
ATOM 1282 N N . ALA A 1 157 ? 0.304 18.024 -11.866 1.00 93.94 157 ALA A N 1
ATOM 1283 C CA . ALA A 1 157 ? -0.434 17.822 -13.109 1.00 93.94 157 ALA A CA 1
ATOM 1284 C C . ALA A 1 157 ? -1.069 16.424 -13.169 1.00 93.94 157 ALA A C 1
ATOM 1286 O O . ALA A 1 157 ? -2.227 16.295 -13.556 1.00 93.94 157 ALA A O 1
ATOM 1287 N N . ASP A 1 158 ? -0.346 15.387 -12.743 1.00 94.94 158 ASP A N 1
ATOM 1288 C CA . ASP A 1 158 ? -0.883 14.023 -12.678 1.00 94.94 158 ASP A CA 1
ATOM 1289 C C . ASP A 1 158 ? -2.006 13.895 -11.641 1.00 94.94 158 ASP A C 1
ATOM 1291 O O . ASP A 1 158 ? -3.035 13.288 -11.925 1.00 94.94 158 ASP A O 1
ATOM 1295 N N . ILE A 1 159 ? -1.856 14.515 -10.463 1.00 93.88 159 ILE A N 1
ATOM 1296 C CA . ILE A 1 159 ? -2.920 14.579 -9.448 1.00 93.88 159 ILE A CA 1
ATOM 1297 C C . ILE A 1 159 ? -4.161 15.273 -10.018 1.00 93.88 159 ILE A C 1
ATOM 1299 O O . ILE A 1 159 ? -5.266 14.771 -9.832 1.00 93.88 159 ILE A O 1
ATOM 1303 N N . SER A 1 160 ? -3.982 16.387 -10.734 1.00 93.62 160 SER A N 1
ATOM 1304 C CA . SER A 1 160 ? -5.075 17.113 -11.389 1.00 93.62 160 SER A CA 1
ATOM 1305 C C . SER A 1 160 ? -5.809 16.227 -12.394 1.00 93.62 160 SER A C 1
ATOM 1307 O O . SER A 1 160 ? -7.024 16.115 -12.316 1.00 93.62 160 SER A O 1
ATOM 1309 N N . LYS A 1 161 ? -5.081 15.544 -13.286 1.00 93.75 161 LYS A N 1
ATOM 1310 C CA . LYS A 1 161 ? -5.667 14.599 -14.254 1.00 93.75 161 LYS A CA 1
ATOM 1311 C C . LYS A 1 161 ? -6.399 13.446 -13.572 1.00 93.75 161 LYS A C 1
ATOM 1313 O O . LYS A 1 161 ? -7.418 12.976 -14.064 1.00 93.75 161 LYS A O 1
ATOM 1318 N N . PHE A 1 162 ? -5.867 12.966 -12.451 1.00 93.88 162 PHE A N 1
ATOM 1319 C CA . PHE A 1 162 ? -6.461 11.848 -11.734 1.00 93.88 162 PHE A CA 1
ATOM 1320 C C . PHE A 1 162 ? -7.738 12.233 -10.974 1.00 93.88 162 PHE A C 1
ATOM 1322 O O . PHE A 1 162 ? -8.545 11.352 -10.694 1.00 93.88 162 PHE A O 1
ATOM 1329 N N . HIS A 1 163 ? -7.964 13.510 -10.647 1.00 91.44 163 HIS A N 1
ATOM 1330 C CA . HIS A 1 163 ? -9.194 13.924 -9.963 1.00 91.44 163 HIS A CA 1
ATOM 1331 C C . HIS A 1 163 ? -10.451 13.577 -10.772 1.00 91.44 163 HIS A C 1
ATOM 1333 O O . HIS A 1 163 ? -11.341 12.925 -10.228 1.00 91.44 163 HIS A O 1
ATOM 1339 N N . ASP A 1 164 ? -10.472 13.888 -12.068 1.00 87.88 164 ASP A N 1
ATOM 1340 C CA . ASP A 1 164 ? -11.606 13.580 -12.955 1.00 87.88 164 ASP A CA 1
ATOM 1341 C C . ASP A 1 164 ? -11.841 12.062 -13.072 1.00 87.88 164 ASP A C 1
ATOM 1343 O O . ASP A 1 164 ? -12.972 11.559 -13.067 1.00 87.88 164 ASP A O 1
ATOM 1347 N N . VAL A 1 165 ? -10.744 11.298 -13.119 1.00 90.69 165 VAL A N 1
ATOM 1348 C CA . VAL A 1 165 ? -10.783 9.831 -13.123 1.00 90.69 165 VAL A CA 1
ATOM 1349 C C . VAL A 1 165 ? -11.376 9.304 -11.818 1.00 90.69 165 VAL A C 1
ATOM 1351 O O . VAL A 1 165 ? -12.222 8.411 -11.848 1.00 90.69 165 VAL A O 1
ATOM 1354 N N . PHE A 1 166 ? -10.970 9.857 -10.675 1.00 90.81 166 PHE A N 1
ATOM 1355 C CA . PHE A 1 166 ? -11.443 9.425 -9.363 1.00 90.81 166 PHE A CA 1
ATOM 1356 C C . PHE A 1 166 ? -12.939 9.700 -9.157 1.00 90.81 166 PHE A C 1
ATOM 1358 O O . PHE A 1 166 ? -13.653 8.842 -8.636 1.00 90.81 166 PHE A O 1
ATOM 1365 N N . GLU A 1 167 ? -13.439 10.848 -9.614 1.00 88.12 167 GLU A N 1
ATOM 1366 C CA . GLU A 1 167 ? -14.878 11.154 -9.592 1.00 88.12 167 GLU A CA 1
ATOM 1367 C C . GLU A 1 167 ? -15.669 10.163 -10.459 1.00 88.12 167 GLU A C 1
ATOM 1369 O O . GLU A 1 167 ? -16.696 9.618 -10.042 1.00 88.12 167 GLU A O 1
ATOM 1374 N N . THR A 1 168 ? -15.130 9.816 -11.630 1.00 87.25 168 THR A N 1
ATOM 1375 C CA . THR A 1 168 ? -15.719 8.778 -12.487 1.00 87.25 168 THR A CA 1
ATOM 1376 C C . THR A 1 168 ? -15.700 7.405 -11.805 1.00 87.25 168 THR A C 1
ATOM 1378 O O . THR A 1 168 ? -16.701 6.683 -11.841 1.00 87.25 168 THR A O 1
ATOM 1381 N N . MET A 1 169 ? -14.602 7.037 -11.136 1.00 87.94 169 MET A N 1
ATOM 1382 C CA . MET A 1 169 ? -14.491 5.791 -10.366 1.00 87.94 169 MET A CA 1
ATOM 1383 C C . MET A 1 169 ? -15.549 5.713 -9.263 1.00 87.94 169 MET A C 1
ATOM 1385 O O . MET A 1 169 ? -16.177 4.666 -9.108 1.00 87.94 169 MET A O 1
ATOM 1389 N N . GLN A 1 170 ? -15.799 6.810 -8.543 1.00 86.12 170 GLN A N 1
ATOM 1390 C CA . GLN A 1 170 ? -16.824 6.874 -7.500 1.00 86.12 170 GLN A CA 1
ATOM 1391 C C . GLN A 1 170 ? -18.214 6.519 -8.044 1.00 86.12 170 GLN A C 1
ATOM 1393 O O . GLN A 1 170 ? -18.894 5.670 -7.468 1.00 86.12 170 GLN A O 1
ATOM 1398 N N . SER A 1 171 ? -18.596 7.069 -9.202 1.00 84.44 171 SER A N 1
ATOM 1399 C CA . SER A 1 171 ? -19.882 6.752 -9.852 1.00 84.44 171 SER A CA 1
ATOM 1400 C C . SER A 1 171 ? -20.029 5.278 -10.271 1.00 84.44 171 SER A C 1
ATOM 1402 O O . SER A 1 171 ? -21.141 4.786 -10.448 1.00 84.44 171 SER A O 1
ATOM 1404 N N . ARG A 1 172 ? -18.911 4.551 -10.403 1.00 84.88 172 ARG A N 1
ATOM 1405 C CA . ARG A 1 172 ? -18.845 3.147 -10.846 1.00 84.88 172 ARG A CA 1
ATOM 1406 C C . ARG A 1 172 ? -18.459 2.178 -9.723 1.00 84.88 172 ARG A C 1
ATOM 1408 O O . ARG A 1 172 ? -18.053 1.047 -10.001 1.00 84.88 172 ARG A O 1
ATOM 1415 N N . GLY A 1 173 ? -18.553 2.609 -8.464 1.00 85.62 173 GLY A N 1
ATOM 1416 C CA . GLY A 1 173 ? -18.234 1.776 -7.302 1.00 85.62 173 GLY A CA 1
ATOM 1417 C C . GLY A 1 173 ? -16.747 1.430 -7.177 1.00 85.62 173 GLY A C 1
ATOM 1418 O O . GLY A 1 173 ? -16.412 0.320 -6.778 1.00 85.62 173 GLY A O 1
ATOM 1419 N N . TYR A 1 174 ? -15.863 2.356 -7.558 1.00 87.31 174 TYR A N 1
ATOM 1420 C CA . TYR A 1 174 ? -14.401 2.262 -7.440 1.00 87.31 174 TYR A CA 1
ATOM 1421 C C . TYR A 1 174 ? -13.762 1.048 -8.129 1.00 87.31 174 TYR A C 1
ATOM 1423 O O . TYR A 1 174 ? -12.697 0.584 -7.734 1.00 87.31 174 TYR A O 1
ATOM 1431 N N . ARG A 1 175 ? -14.384 0.523 -9.190 1.00 80.62 175 ARG A N 1
ATOM 1432 C CA . ARG A 1 175 ? -13.742 -0.489 -10.040 1.00 80.62 175 ARG A CA 1
ATOM 1433 C C . ARG A 1 175 ? -12.587 0.142 -10.821 1.00 80.62 175 ARG A C 1
ATOM 1435 O O . ARG A 1 175 ? -12.760 1.232 -11.377 1.00 80.62 175 ARG A O 1
ATOM 1442 N N . SER A 1 176 ? -11.456 -0.570 -10.905 1.00 75.81 176 SER A N 1
ATOM 1443 C CA . SER A 1 176 ? -10.296 -0.156 -11.708 1.00 75.81 176 SER A CA 1
ATOM 1444 C C . SER A 1 176 ? -10.734 0.256 -13.116 1.00 75.81 176 SER A C 1
ATOM 1446 O O . SER A 1 176 ? -11.489 -0.457 -13.780 1.00 75.81 176 SER A O 1
ATOM 1448 N N . GLN A 1 177 ? -10.264 1.423 -13.553 1.00 78.25 177 GLN A N 1
ATOM 1449 C CA . GLN A 1 177 ? -10.488 1.945 -14.905 1.00 78.25 177 GLN A CA 1
ATOM 1450 C C . GLN A 1 177 ? -9.294 1.654 -15.826 1.00 78.25 177 GLN A C 1
ATOM 1452 O O . GLN A 1 177 ? -9.235 2.193 -16.927 1.00 78.25 177 GLN A O 1
ATOM 1457 N N . ASN A 1 178 ? -8.343 0.819 -15.378 1.00 79.81 178 ASN A N 1
ATOM 1458 C CA . ASN A 1 178 ? -7.099 0.521 -16.085 1.00 79.81 178 ASN A CA 1
ATOM 1459 C C . ASN A 1 178 ? -6.382 1.797 -16.564 1.00 79.81 178 ASN A C 1
ATOM 1461 O O . ASN A 1 178 ? -5.967 1.886 -17.719 1.00 79.81 178 ASN A O 1
ATOM 1465 N N . THR A 1 179 ? -6.284 2.799 -15.687 1.00 90.62 179 THR A N 1
ATOM 1466 C CA . THR A 1 179 ? -5.507 4.015 -15.941 1.00 90.62 179 THR A CA 1
ATOM 1467 C C . THR A 1 179 ? -4.076 3.828 -15.455 1.00 90.62 179 THR A C 1
ATOM 1469 O O . THR A 1 179 ? -3.803 3.039 -14.551 1.00 90.62 179 THR A O 1
ATOM 1472 N N . GLN A 1 180 ? -3.141 4.537 -16.079 1.00 94.12 180 GLN A N 1
ATOM 1473 C CA . GLN A 1 180 ? -1.719 4.480 -15.740 1.00 94.12 180 GLN A CA 1
ATOM 1474 C C . GLN A 1 180 ? -1.127 5.892 -15.646 1.00 94.12 180 GLN A C 1
ATOM 1476 O O . GLN A 1 180 ? -0.017 6.144 -16.110 1.00 94.12 180 GLN A O 1
ATOM 1481 N N . ILE A 1 181 ? -1.878 6.845 -15.086 1.00 95.19 181 ILE A N 1
ATOM 1482 C CA . ILE A 1 181 ? -1.457 8.250 -14.974 1.00 95.19 181 ILE A CA 1
ATOM 1483 C C . ILE A 1 181 ? -0.166 8.350 -14.157 1.00 95.19 181 ILE A C 1
ATOM 1485 O O . ILE A 1 181 ? 0.743 9.114 -14.500 1.00 95.19 181 ILE A O 1
ATOM 1489 N N . PHE A 1 182 ? -0.063 7.550 -13.096 1.00 95.25 182 PHE A N 1
ATOM 1490 C CA . PHE A 1 182 ? 1.083 7.530 -12.196 1.00 95.25 182 PHE A CA 1
ATOM 1491 C C . PHE A 1 182 ? 2.164 6.521 -12.610 1.00 95.25 182 PHE A C 1
ATOM 1493 O O . PHE A 1 182 ? 3.050 6.243 -11.807 1.00 95.25 182 PHE A O 1
ATOM 1500 N N . ASP A 1 183 ? 2.143 5.983 -13.833 1.00 93.81 183 ASP A N 1
ATOM 1501 C CA . ASP A 1 183 ? 3.145 5.028 -14.323 1.00 93.81 183 ASP A CA 1
ATOM 1502 C C . ASP A 1 183 ? 3.667 5.401 -15.725 1.00 93.81 183 ASP A C 1
ATOM 1504 O O . ASP A 1 183 ? 3.082 6.204 -16.447 1.00 93.81 183 ASP A O 1
ATOM 1508 N N . GLU A 1 184 ? 4.800 4.823 -16.111 1.00 92.25 184 GLU A N 1
ATOM 1509 C CA . GLU A 1 184 ? 5.425 4.942 -17.431 1.00 92.25 184 GLU A CA 1
ATOM 1510 C C . GLU A 1 184 ? 5.404 3.580 -18.129 1.00 92.25 184 GLU A C 1
ATOM 1512 O O . GLU A 1 184 ? 6.434 2.975 -18.434 1.00 92.25 184 GLU A O 1
ATOM 1517 N N . TRP A 1 185 ? 4.197 3.065 -18.345 1.00 91.19 185 TRP A N 1
ATOM 1518 C CA . TRP A 1 185 ? 3.979 1.696 -18.814 1.00 91.19 185 TRP A CA 1
ATOM 1519 C C . TRP A 1 185 ? 4.477 1.422 -20.235 1.00 91.19 185 TRP A C 1
ATOM 1521 O O . TRP A 1 185 ? 4.699 0.273 -20.596 1.00 91.19 185 TRP A O 1
ATOM 1531 N N . HIS A 1 186 ? 4.697 2.466 -21.037 1.00 89.69 186 HIS A N 1
ATOM 1532 C CA . HIS A 1 186 ? 5.257 2.334 -22.384 1.00 89.69 186 HIS A CA 1
ATOM 1533 C C . HIS A 1 186 ? 6.767 2.043 -22.385 1.00 89.69 186 HIS A C 1
ATOM 1535 O O . HIS A 1 186 ? 7.345 1.820 -23.448 1.00 89.69 186 HIS A O 1
ATOM 1541 N N . THR A 1 187 ? 7.440 2.113 -21.230 1.00 87.25 187 THR A N 1
ATOM 1542 C CA . THR A 1 187 ? 8.886 1.873 -21.169 1.00 87.25 187 THR A CA 1
ATOM 1543 C C . THR A 1 187 ? 9.200 0.416 -21.550 1.00 87.25 187 THR A C 1
ATOM 1545 O O . THR A 1 187 ? 8.579 -0.498 -21.013 1.00 87.25 187 THR A O 1
ATOM 1548 N N . PRO A 1 188 ? 10.166 0.144 -22.453 1.00 86.94 188 PRO A N 1
ATOM 1549 C CA . PRO A 1 188 ? 10.429 -1.224 -22.929 1.00 86.94 188 PRO A CA 1
ATOM 1550 C C . PRO A 1 188 ? 10.822 -2.215 -21.825 1.00 86.94 188 PRO A C 1
ATOM 1552 O O . PRO A 1 188 ? 10.636 -3.420 -21.948 1.00 86.94 188 PRO A O 1
ATOM 1555 N N . THR A 1 189 ? 11.396 -1.700 -20.745 1.00 92.12 189 THR A N 1
ATOM 1556 C CA . THR A 1 189 ? 11.883 -2.437 -19.576 1.00 92.12 189 THR A CA 1
ATOM 1557 C C . THR A 1 189 ? 10.860 -2.485 -18.443 1.00 92.12 189 THR A C 1
ATOM 1559 O O . THR A 1 189 ? 11.238 -2.768 -17.307 1.00 92.12 189 THR A O 1
ATOM 1562 N N . HIS A 1 190 ? 9.589 -2.191 -18.719 1.00 95.25 190 HIS A N 1
ATOM 1563 C CA . HIS A 1 190 ? 8.509 -2.203 -17.738 1.00 95.25 190 HIS A CA 1
ATOM 1564 C C . HIS A 1 190 ? 8.145 -3.627 -17.285 1.00 95.25 190 HIS A C 1
ATOM 1566 O O . HIS A 1 190 ? 8.280 -4.597 -18.035 1.00 95.25 190 HIS A O 1
ATOM 1572 N N . ALA A 1 191 ? 7.695 -3.766 -16.039 1.00 95.25 191 ALA A N 1
ATOM 1573 C CA . ALA A 1 191 ? 7.243 -5.045 -15.510 1.00 95.25 191 ALA A CA 1
ATOM 1574 C C . ALA A 1 191 ? 5.817 -5.368 -15.975 1.00 95.25 191 ALA A C 1
ATOM 1576 O O . ALA A 1 191 ? 4.882 -4.613 -15.722 1.00 95.25 191 ALA A O 1
ATOM 1577 N N . GLY A 1 192 ? 5.613 -6.543 -16.570 1.00 95.31 192 GLY A N 1
ATOM 1578 C CA . GLY A 1 192 ? 4.297 -6.923 -17.092 1.00 95.31 192 GLY A CA 1
ATOM 1579 C C . GLY A 1 192 ? 3.214 -6.943 -16.006 1.00 95.31 192 GLY A C 1
ATOM 1580 O O . GLY A 1 192 ? 3.368 -7.634 -14.992 1.00 95.31 192 GLY A O 1
ATOM 1581 N N . TYR A 1 193 ? 2.112 -6.223 -16.222 1.00 96.00 193 TYR A N 1
ATOM 1582 C CA . TYR A 1 193 ? 0.966 -6.242 -15.312 1.00 96.00 193 TYR A CA 1
ATOM 1583 C C . TYR A 1 193 ? 0.292 -7.615 -15.254 1.00 96.00 193 TYR A C 1
ATOM 1585 O O . TYR A 1 193 ? 0.340 -8.405 -16.195 1.00 96.00 193 TYR A O 1
ATOM 1593 N N . CYS A 1 194 ? -0.380 -7.887 -14.137 1.00 94.44 194 CYS A N 1
ATOM 1594 C CA . CYS A 1 194 ? -1.178 -9.090 -13.938 1.00 94.44 194 CYS A CA 1
ATOM 1595 C C . CYS A 1 194 ? -2.266 -8.864 -12.876 1.00 94.44 194 CYS A C 1
ATOM 1597 O O . CYS A 1 194 ? -2.624 -7.735 -12.533 1.00 94.44 194 CYS A O 1
ATOM 1599 N N . ASN A 1 195 ? -2.802 -9.949 -12.318 1.00 92.38 195 ASN A N 1
ATOM 1600 C CA . ASN A 1 195 ? -3.725 -9.885 -11.186 1.00 92.38 195 ASN A CA 1
ATOM 1601 C C . ASN A 1 195 ? -3.054 -9.523 -9.857 1.00 92.38 195 ASN A C 1
ATOM 1603 O O . ASN A 1 195 ? -3.756 -9.251 -8.897 1.00 92.38 195 ASN A O 1
ATOM 1607 N N . LYS A 1 196 ? -1.730 -9.502 -9.756 1.00 95.69 196 LYS A N 1
ATOM 1608 C CA . LYS A 1 196 ? -1.006 -9.109 -8.538 1.00 95.69 196 LYS A CA 1
ATOM 1609 C C . LYS A 1 196 ? -0.197 -7.832 -8.714 1.00 95.69 196 LYS A C 1
ATOM 1611 O O . LYS A 1 196 ? -0.071 -7.084 -7.752 1.00 95.69 196 LYS A O 1
ATOM 1616 N N . ILE A 1 197 ? 0.272 -7.559 -9.929 1.00 96.81 197 ILE A N 1
ATOM 1617 C CA . ILE A 1 197 ? 1.060 -6.378 -10.280 1.00 96.81 197 ILE A CA 1
ATOM 1618 C C . ILE A 1 197 ? 0.202 -5.426 -11.112 1.00 96.81 197 ILE A C 1
ATOM 1620 O O . ILE A 1 197 ? -0.267 -5.799 -12.188 1.00 96.81 197 ILE A O 1
ATOM 1624 N N . LYS A 1 198 ? -0.014 -4.212 -10.610 1.00 96.56 198 LYS A N 1
ATOM 1625 C CA . LYS A 1 198 ? -0.952 -3.221 -11.151 1.00 96.56 198 LYS A CA 1
ATOM 1626 C C . LYS A 1 198 ? -0.304 -1.835 -11.277 1.00 96.56 198 LYS A C 1
ATOM 1628 O O . LYS A 1 198 ? 0.708 -1.580 -10.620 1.00 96.56 198 LYS A O 1
ATOM 1633 N N . PRO A 1 199 ? -0.861 -0.926 -12.092 1.00 96.06 199 PRO A N 1
ATOM 1634 C CA . PRO A 1 199 ? -0.476 0.483 -12.049 1.00 96.06 199 PRO A CA 1
ATOM 1635 C C . PRO A 1 199 ? -0.824 1.112 -10.695 1.00 96.06 199 PRO A C 1
ATOM 1637 O O . PRO A 1 199 ? -1.763 0.690 -10.024 1.00 96.06 199 PRO A O 1
ATOM 1640 N N . PHE A 1 200 ? -0.085 2.146 -10.292 1.00 96.06 200 PHE A N 1
ATOM 1641 C CA . PHE A 1 200 ? -0.307 2.835 -9.017 1.00 96.06 200 PHE A CA 1
ATOM 1642 C C . PHE A 1 200 ? -1.696 3.469 -8.872 1.00 96.06 200 PHE A C 1
ATOM 1644 O O . PHE A 1 200 ? -2.215 3.551 -7.762 1.00 96.06 200 PHE A O 1
ATOM 1651 N N . ASP A 1 201 ? -2.326 3.864 -9.974 1.00 94.62 201 ASP A N 1
ATOM 1652 C CA . ASP A 1 201 ? -3.711 4.335 -10.029 1.00 94.62 201 ASP A CA 1
ATOM 1653 C C . ASP A 1 201 ? -4.693 3.374 -9.323 1.00 94.62 201 ASP A C 1
ATOM 1655 O O . ASP A 1 201 ? -5.579 3.811 -8.580 1.00 94.62 201 ASP A O 1
ATOM 1659 N N . ASP A 1 202 ? -4.493 2.061 -9.489 1.00 95.06 202 ASP A N 1
ATOM 1660 C CA . ASP A 1 202 ? -5.349 1.026 -8.901 1.00 95.06 202 ASP A CA 1
ATOM 1661 C C . ASP A 1 202 ? -5.248 0.990 -7.372 1.00 95.06 202 ASP A C 1
ATOM 1663 O O . ASP A 1 202 ? -6.230 0.649 -6.721 1.00 95.06 202 ASP A O 1
ATOM 1667 N N . LEU A 1 203 ? -4.124 1.410 -6.771 1.00 96.38 203 LEU A N 1
ATOM 1668 C CA . LEU A 1 203 ? -3.988 1.465 -5.309 1.00 96.38 203 LEU A CA 1
ATOM 1669 C C . LEU A 1 203 ? -5.057 2.365 -4.689 1.00 96.38 203 LEU A C 1
ATOM 1671 O O . LEU A 1 203 ? -5.593 2.059 -3.627 1.00 96.38 203 LEU A O 1
ATOM 1675 N N . ILE A 1 204 ? -5.371 3.484 -5.344 1.00 94.69 204 ILE A N 1
ATOM 1676 C CA . ILE A 1 204 ? -6.356 4.440 -4.834 1.00 94.69 204 ILE A CA 1
ATOM 1677 C C . ILE A 1 204 ? -7.762 3.827 -4.891 1.00 94.69 204 ILE A C 1
ATOM 1679 O O . ILE A 1 204 ? -8.533 3.990 -3.946 1.00 94.69 204 ILE A O 1
ATOM 1683 N N . SER A 1 205 ? -8.068 3.083 -5.956 1.00 93.12 205 SER A N 1
ATOM 1684 C CA . SER A 1 205 ? -9.334 2.352 -6.103 1.00 93.12 205 SER A CA 1
ATOM 1685 C C . SER A 1 205 ? -9.455 1.222 -5.080 1.00 93.12 205 SER A C 1
ATOM 1687 O O . SER A 1 205 ? -10.452 1.138 -4.363 1.00 93.12 205 SER A O 1
ATOM 1689 N N . ASP A 1 206 ? -8.410 0.405 -4.943 1.00 95.69 206 ASP A N 1
ATOM 1690 C CA . ASP A 1 206 ? -8.366 -0.716 -4.006 1.00 95.69 206 ASP A CA 1
ATOM 1691 C C . ASP A 1 206 ? -8.515 -0.227 -2.556 1.00 95.69 206 ASP A C 1
ATOM 1693 O O . ASP A 1 206 ? -9.285 -0.809 -1.798 1.00 95.69 206 ASP A O 1
ATOM 1697 N N . ILE A 1 207 ? -7.898 0.899 -2.175 1.00 96.62 207 ILE A N 1
ATOM 1698 C CA . ILE A 1 207 ? -8.098 1.516 -0.851 1.00 96.62 207 ILE A CA 1
ATOM 1699 C C . ILE A 1 207 ? -9.577 1.844 -0.586 1.00 96.62 207 ILE A C 1
ATOM 1701 O O . ILE A 1 207 ? -10.065 1.639 0.531 1.00 96.62 207 ILE A O 1
ATOM 1705 N N . MET A 1 208 ? -10.302 2.342 -1.590 1.00 95.31 208 MET A N 1
ATOM 1706 C CA . MET A 1 208 ? -11.733 2.622 -1.455 1.00 95.31 208 MET A CA 1
ATOM 1707 C C . MET A 1 208 ? -12.552 1.339 -1.314 1.00 95.31 208 MET A C 1
ATOM 1709 O O . MET A 1 208 ? -13.471 1.295 -0.497 1.00 95.31 208 MET A O 1
ATOM 1713 N N . LEU A 1 209 ? -12.188 0.275 -2.032 1.00 94.25 209 LEU A N 1
ATOM 1714 C CA . LEU A 1 209 ? -12.803 -1.041 -1.856 1.00 94.25 209 LEU A CA 1
ATOM 1715 C C . LEU A 1 209 ? -12.542 -1.596 -0.449 1.00 94.25 209 LEU A C 1
ATOM 1717 O O . LEU A 1 209 ? -13.482 -2.038 0.206 1.00 94.25 209 LEU A O 1
ATOM 1721 N N . TRP A 1 210 ? -11.321 -1.473 0.082 1.00 95.44 210 TRP A N 1
ATOM 1722 C CA . TRP A 1 210 ? -11.004 -1.901 1.452 1.00 95.44 210 TRP A CA 1
ATOM 1723 C C . TRP A 1 210 ? -11.808 -1.125 2.498 1.00 95.44 210 TRP A C 1
ATOM 1725 O O . TRP A 1 210 ? -12.228 -1.695 3.505 1.00 95.44 210 TRP A O 1
ATOM 1735 N N . LYS A 1 211 ? -12.051 0.174 2.272 1.00 94.81 211 LYS A N 1
ATOM 1736 C CA . LYS A 1 211 ? -12.960 0.970 3.108 1.00 94.81 211 LYS A CA 1
ATOM 1737 C C . LYS A 1 211 ? -14.366 0.368 3.093 1.00 94.81 211 LYS A C 1
ATOM 1739 O O . LYS A 1 211 ? -14.923 0.167 4.167 1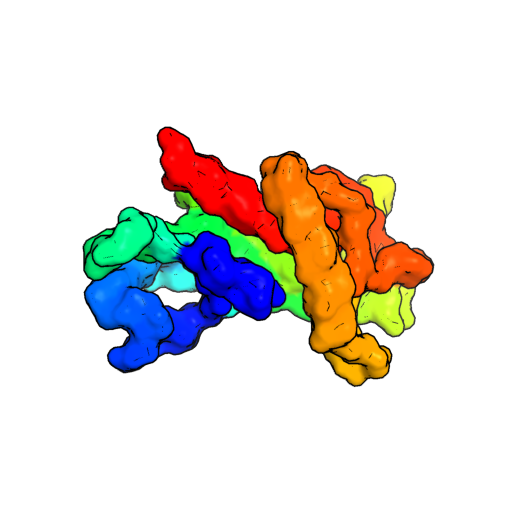.00 94.81 211 LYS A O 1
ATOM 1744 N N . LEU A 1 212 ? -14.916 0.064 1.915 1.00 92.00 212 LEU A N 1
ATOM 1745 C CA . LEU A 1 212 ? -16.260 -0.508 1.778 1.00 92.00 212 LEU A CA 1
ATOM 1746 C C . LEU A 1 212 ? -16.371 -1.884 2.453 1.00 92.00 212 LEU A C 1
ATOM 1748 O O . LEU A 1 212 ? -17.304 -2.098 3.225 1.00 92.00 212 LEU A O 1
ATOM 1752 N N . GLU A 1 213 ? -15.386 -2.763 2.247 1.00 91.31 213 GLU A N 1
ATOM 1753 C CA . GLU A 1 213 ? -15.292 -4.091 2.879 1.00 91.31 213 GLU A CA 1
ATOM 1754 C C . GLU A 1 213 ? -15.287 -4.018 4.413 1.00 91.31 213 GLU A C 1
ATOM 1756 O O . GLU A 1 213 ? -15.818 -4.899 5.077 1.00 91.31 213 GLU A O 1
ATOM 1761 N N . ARG A 1 214 ? -14.695 -2.968 4.998 1.00 85.62 214 ARG A N 1
ATOM 1762 C CA . ARG A 1 214 ? -14.623 -2.775 6.459 1.00 85.62 214 ARG A CA 1
ATOM 1763 C C . ARG A 1 214 ? -15.867 -2.131 7.070 1.00 85.62 214 ARG A C 1
ATOM 1765 O O . ARG A 1 214 ? -15.935 -2.004 8.295 1.00 85.62 214 ARG A O 1
ATOM 1772 N N . THR A 1 215 ? -16.791 -1.653 6.240 1.00 78.81 215 THR A N 1
ATOM 1773 C CA . THR A 1 215 ? -18.021 -0.968 6.672 1.00 78.81 215 THR A CA 1
ATOM 1774 C C . THR A 1 215 ? -19.290 -1.802 6.517 1.00 78.81 215 THR A C 1
ATOM 1776 O O . THR A 1 215 ? -20.328 -1.369 7.015 1.00 78.81 215 THR A O 1
ATOM 1779 N N . GLN A 1 216 ? -19.199 -2.948 5.839 1.00 60.84 216 GLN A N 1
ATOM 1780 C CA . GLN A 1 216 ? -20.245 -3.972 5.758 1.00 60.84 216 GLN A CA 1
ATOM 1781 C C . GLN A 1 216 ? -20.134 -4.925 6.950 1.00 60.84 216 GLN A C 1
ATOM 1783 O O . GLN A 1 216 ? -21.202 -5.372 7.418 1.00 60.84 216 GLN A O 1
#